Protein AF-0000000069859137 (afdb_homodimer)

Solvent-accessible surface area (backbone atoms only — not comparable to full-atom values): 16584 Å² total; per-residue (Å²): 144,79,88,82,75,70,83,78,72,74,77,74,70,74,78,74,68,74,81,69,68,79,66,75,70,70,71,72,73,71,72,67,67,67,72,78,70,83,64,72,87,71,60,64,27,58,52,31,46,47,48,46,49,49,44,27,55,42,55,72,56,47,70,68,61,54,76,32,43,90,75,58,35,58,57,56,51,51,53,51,47,67,74,43,67,82,48,55,68,72,57,38,44,51,52,49,46,68,76,39,40,66,41,54,50,51,34,49,50,41,39,25,70,76,41,65,40,58,60,82,72,36,71,42,60,64,53,52,53,52,34,71,77,49,76,74,142,75,87,77,82,70,73,78,74,70,77,79,69,69,75,78,68,69,85,67,69,82,66,75,71,68,72,72,74,71,72,68,68,65,72,79,70,82,64,72,88,70,60,65,27,58,53,32,48,45,47,47,50,50,45,26,55,42,57,72,56,48,70,69,60,55,76,32,43,89,74,60,34,59,58,56,53,50,51,52,49,68,75,44,68,83,46,55,67,70,57,39,42,52,52,50,46,69,76,38,43,66,40,54,50,51,34,48,50,40,39,25,73,75,41,65,39,58,60,83,71,38,70,41,60,64,52,53,51,52,34,71,76,50,77,74

pLDDT: mean 78.1, std 27.56, range [25.5, 98.81]

Foldseek 3Di:
DDDPPPDPPDPPPDPPPDPPPPPVPVPPPPPCPPPPPPQDDDQLLLLLVLLLVVVCLVVVNCVLLVVQQPDCLVVVLNVLCVVPVVDDSSVNSSVSCSVRVVSSVSSVVSLCVVQVDDSSPQRHNVSVVVCSVPVD/DDDPPPPPPPDPPDDPPPDPPPPVPPPPPPPCPPPPPPQDDDQLLLLLVLLLCVVCLVVVNCVLLVVQQPDCLVVVLNVLCVVPVVDDSNVNSSVSCSVRVVSSVSSVVSLCVVQVDDSSPQRHNVSVVVCSVPVD

Secondary structure (DSSP, 8-state):
--STTSTTSGGGGGGGSGGG--------------------PPPHHHHHHHHHHHHHHHTT--HHHHTT-TT-HHHHHHHHHHHTTTS-HHHHHHHHHHHHHHHHHHHHHHHHHHH---GGG--SHHHHHHHHHS--/--GGGGGGGSGGGGGGGSTT--------------------PPPHHHHHHHHHHHHHHHTT--HHHHTT-TT-HHHHHHHHHHHTTTS-HHHHHHHHHHHHHHHHHHHHHHHHHHH---GGG--SHHHHHHHHHS--

Organism: Lactobacillus acidophilus (strain ATCC 700396 / NCK56 / N2 / NCFM) (NCBI:txid272621)

Nearest PDB structures (foldseek):
  3cax-assembly1_A-2  TM=3.395E-01  e=9.302E+00  Pyrococcus furiosus DSM 3638
  6vl0-assembly1_A  TM=2.765E-01  e=5.081E+00  Pseudo-nitzschia multiseries
  6vl0-assembly1_A  TM=2.767E-01  e=6.782E+00  Pseudo-nitzschia multiseries

Structure (mmCIF, N/CA/C/O backbone):
data_AF-0000000069859137-model_v1
#
loop_
_entity.id
_entity.type
_entity.pdbx_description
1 polymer 'Uncharacterized protein'
#
loop_
_atom_site.group_PDB
_atom_site.id
_atom_site.type_symbol
_atom_site.label_atom_id
_atom_site.label_alt_id
_atom_site.label_comp_id
_atom_site.label_asym_id
_atom_site.label_entity_id
_atom_site.label_seq_id
_atom_site.pdbx_PDB_ins_code
_atom_site.Cartn_x
_atom_site.Cartn_y
_atom_site.Cartn_z
_atom_site.occupancy
_atom_site.B_iso_or_equiv
_atom_site.auth_seq_id
_atom_site.auth_comp_id
_atom_site.auth_asym_id
_atom_site.auth_atom_id
_atom_site.pdbx_PDB_model_num
ATOM 1 N N . MET A 1 1 ? -52.219 -32.469 -72.812 1 29.52 1 MET A N 1
ATOM 2 C CA . MET A 1 1 ? -50.781 -32.219 -72.688 1 29.52 1 MET A CA 1
ATOM 3 C C . MET A 1 1 ? -50.469 -30.703 -72.688 1 29.52 1 MET A C 1
ATOM 5 O O . MET A 1 1 ? -49.719 -30.219 -73.562 1 29.52 1 MET A O 1
ATOM 9 N N . THR A 1 2 ? -51.281 -29.781 -72 1 30.17 2 THR A N 1
ATOM 10 C CA . THR A 1 2 ? -51.688 -28.375 -72.125 1 30.17 2 THR A CA 1
ATOM 11 C C . THR A 1 2 ? -50.656 -27.484 -71.438 1 30.17 2 THR A C 1
ATOM 13 O O . THR A 1 2 ? -49.906 -27.922 -70.562 1 30.17 2 THR A O 1
ATOM 16 N N . GLU A 1 3 ? -50.312 -26.109 -71.938 1 33 3 GLU A N 1
ATOM 17 C CA . GLU A 1 3 ? -49.312 -25.062 -71.875 1 33 3 GLU A CA 1
ATOM 18 C C . GLU A 1 3 ? -49.094 -24.531 -70.5 1 33 3 GLU A C 1
ATOM 20 O O . GLU A 1 3 ? -48.312 -23.609 -70.25 1 33 3 GLU A O 1
ATOM 25 N N . GLU A 1 4 ? -49.844 -24.719 -69.438 1 32.34 4 GLU A N 1
ATOM 26 C CA . GLU A 1 4 ? -49.969 -24.047 -68.125 1 32.34 4 GLU A CA 1
ATOM 27 C C . GLU A 1 4 ? -48.75 -24.312 -67.25 1 32.34 4 GLU A C 1
ATOM 29 O O . GLU A 1 4 ? -48.688 -23.859 -66.125 1 32.34 4 GLU A O 1
ATOM 34 N N . GLU A 1 5 ? -47.844 -25.312 -67.438 1 28.95 5 GLU A N 1
ATOM 35 C CA . GLU A 1 5 ? -46.906 -25.844 -66.438 1 28.95 5 GLU A CA 1
ATOM 36 C C . GLU A 1 5 ? -45.719 -24.906 -66.25 1 28.95 5 GLU A C 1
ATOM 38 O O . GLU A 1 5 ? -44.875 -25.156 -65.375 1 28.95 5 GLU A O 1
ATOM 43 N N . LYS A 1 6 ? -45.281 -24.141 -67.312 1 27.97 6 LYS A N 1
ATOM 44 C CA . LYS A 1 6 ? -43.875 -23.781 -67.312 1 27.97 6 LYS A CA 1
ATOM 45 C C . LYS A 1 6 ? -43.531 -22.719 -66.25 1 27.97 6 LYS A C 1
ATOM 47 O O . LYS A 1 6 ? -42.375 -22.547 -65.938 1 27.97 6 LYS A O 1
ATOM 52 N N . ASN A 1 7 ? -44.344 -21.672 -66 1 28.7 7 ASN A N 1
ATOM 53 C CA . ASN A 1 7 ? -43.844 -20.359 -65.625 1 28.7 7 ASN A CA 1
ATOM 54 C C . ASN A 1 7 ? -43.312 -20.344 -64.188 1 28.7 7 ASN A C 1
ATOM 56 O O . ASN A 1 7 ? -43.031 -19.281 -63.625 1 28.7 7 ASN A O 1
ATOM 60 N N . ALA A 1 8 ? -43.469 -21.328 -63.312 1 28.7 8 ALA A N 1
ATOM 61 C CA . ALA A 1 8 ? -43.281 -21.203 -61.875 1 28.7 8 ALA A CA 1
ATOM 62 C C . ALA A 1 8 ? -41.812 -21.047 -61.531 1 28.7 8 ALA A C 1
ATOM 64 O O . ALA A 1 8 ? -41.438 -20.859 -60.344 1 28.7 8 ALA A O 1
ATOM 65 N N . GLN A 1 9 ? -40.875 -21.531 -62.281 1 25.5 9 GLN A N 1
ATOM 66 C CA . GLN A 1 9 ? -39.531 -21.844 -61.781 1 25.5 9 GLN A CA 1
ATOM 67 C C . GLN A 1 9 ? -38.75 -20.578 -61.5 1 25.5 9 GLN A C 1
ATOM 69 O O . GLN A 1 9 ? -37.719 -20.625 -60.844 1 25.5 9 GLN A O 1
ATOM 74 N N . ALA A 1 10 ? -38.875 -19.453 -62.344 1 27.06 10 ALA A N 1
ATOM 75 C CA . ALA A 1 10 ? -37.781 -18.516 -62.469 1 27.06 10 ALA A CA 1
ATOM 76 C C . ALA A 1 10 ? -37.625 -17.688 -61.188 1 27.06 10 ALA A C 1
ATOM 78 O O . ALA A 1 10 ? -36.656 -16.906 -61.062 1 27.06 10 ALA A O 1
ATOM 79 N N . GLN A 1 11 ? -38.594 -17.438 -60.281 1 26.92 11 GLN A N 1
ATOM 80 C CA . GLN A 1 11 ? -38.562 -16.281 -59.406 1 26.92 11 GLN A CA 1
ATOM 81 C C . GLN A 1 11 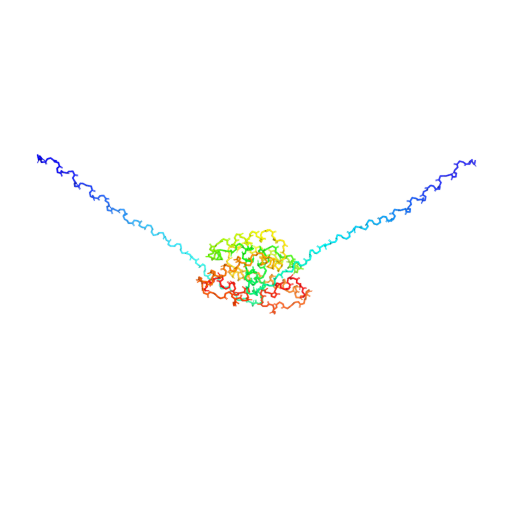? -37.5 -16.453 -58.312 1 26.92 11 GLN A C 1
ATOM 83 O O . GLN A 1 11 ? -37.375 -15.57 -57.469 1 26.92 11 GLN A O 1
ATOM 88 N N . ALA A 1 12 ? -37 -17.656 -58 1 29.36 12 ALA A N 1
ATOM 89 C CA . ALA A 1 12 ? -36.312 -17.859 -56.719 1 29.36 12 ALA A CA 1
ATOM 90 C C . ALA A 1 12 ? -34.969 -17.141 -56.688 1 29.36 12 ALA A C 1
ATOM 92 O O . ALA A 1 12 ? -34.312 -17.094 -55.656 1 29.36 12 ALA A O 1
ATOM 93 N N . ASP A 1 13 ? -34.312 -16.906 -57.844 1 27.2 13 ASP A N 1
ATOM 94 C CA . ASP A 1 13 ? -32.875 -16.734 -57.75 1 27.2 13 ASP A CA 1
ATOM 95 C C . ASP A 1 13 ? -32.5 -15.383 -57.125 1 27.2 13 ASP A C 1
ATOM 97 O O . ASP A 1 13 ? -31.359 -15.125 -56.812 1 27.2 13 ASP A O 1
ATOM 101 N N . LYS A 1 14 ? -33.25 -14.266 -57.438 1 29.38 14 LYS A N 1
ATOM 102 C CA . LYS A 1 14 ? -32.531 -13.008 -57.438 1 29.38 14 LYS A CA 1
ATOM 103 C C . LYS A 1 14 ? -32.188 -12.57 -56 1 29.38 14 LYS A C 1
ATOM 105 O O . LYS A 1 14 ? -31.688 -11.469 -55.781 1 29.38 14 LYS A O 1
ATOM 110 N N . GLU A 1 15 ? -32.75 -13.109 -54.906 1 30.23 15 GLU A N 1
ATOM 111 C CA . GLU A 1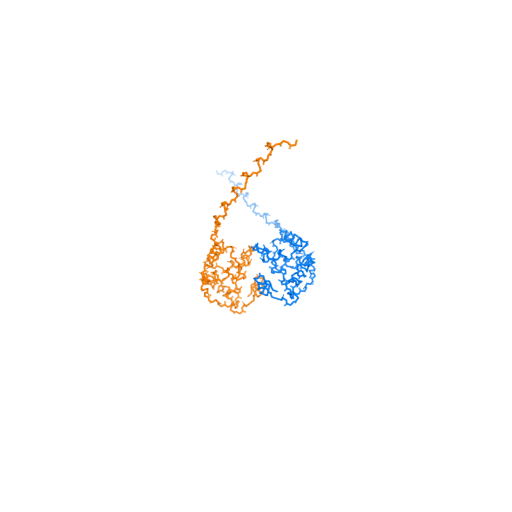 15 ? -32.781 -12.336 -53.656 1 30.23 15 GLU A CA 1
ATOM 112 C C . GLU A 1 15 ? -31.375 -12.211 -53.031 1 30.23 15 GLU A C 1
ATOM 114 O O . GLU A 1 15 ? -31.219 -11.625 -51.969 1 30.23 15 GLU A O 1
ATOM 119 N N . ASN A 1 16 ? -30.391 -13.023 -53.406 1 31.55 16 ASN A N 1
ATOM 120 C CA . ASN A 1 16 ? -29.297 -13.172 -52.469 1 31.55 16 ASN A CA 1
ATOM 121 C C . ASN A 1 16 ? -28.391 -11.945 -52.469 1 31.55 16 ASN A C 1
ATOM 123 O O . ASN A 1 16 ? -27.422 -11.891 -51.719 1 31.55 16 ASN A O 1
ATOM 127 N N . GLU A 1 17 ? -28.344 -11.156 -53.531 1 29.52 17 GLU A N 1
ATOM 128 C CA . GLU A 1 17 ? -27.062 -10.484 -53.656 1 29.52 17 GLU A CA 1
ATOM 129 C C . GLU A 1 17 ? -26.891 -9.391 -52.625 1 29.52 17 GLU A C 1
ATOM 131 O O . GLU A 1 17 ? -25.781 -8.977 -52.312 1 29.52 17 GLU A O 1
ATOM 136 N N . GLU A 1 18 ? -27.844 -8.531 -52.344 1 31.66 18 GLU A N 1
ATOM 137 C CA . GLU A 1 18 ? -27.422 -7.145 -52.156 1 31.66 18 GLU A CA 1
ATOM 138 C C . GLU A 1 18 ? -26.844 -6.922 -50.75 1 31.66 18 GLU A C 1
ATOM 140 O O . GLU A 1 18 ? -26.422 -5.809 -50.438 1 31.66 18 GLU A O 1
ATOM 145 N N . ASN A 1 19 ? -27.062 -7.77 -49.781 1 32.97 19 ASN A N 1
ATOM 146 C CA . ASN A 1 19 ? -27 -7.18 -48.438 1 32.97 19 ASN A CA 1
ATOM 147 C C . ASN A 1 19 ? -25.547 -6.914 -48.031 1 32.97 19 ASN A C 1
ATOM 149 O O . ASN A 1 19 ? -25.266 -6.773 -46.844 1 32.97 19 ASN A O 1
ATOM 153 N N . ASP A 1 20 ? -24.625 -7.117 -48.906 1 29.95 20 ASP A N 1
ATOM 154 C CA . ASP A 1 20 ? -23.281 -7.164 -48.344 1 29.95 20 ASP A CA 1
ATOM 155 C C . ASP A 1 20 ? -22.875 -5.801 -47.781 1 29.95 20 ASP A C 1
ATOM 157 O O . ASP A 1 20 ? -22 -5.715 -46.906 1 29.95 20 ASP A O 1
ATOM 161 N N . GLU A 1 21 ? -23.156 -4.727 -48.438 1 30.73 21 GLU A N 1
ATOM 162 C CA . GLU A 1 21 ? -22.156 -3.656 -48.406 1 30.73 21 GLU A CA 1
ATOM 163 C C . GLU A 1 21 ? -22.234 -2.877 -47.094 1 30.73 21 GLU A C 1
ATOM 165 O O . GLU A 1 21 ? -21.438 -1.965 -46.844 1 30.73 21 GLU A O 1
ATOM 170 N N . LEU A 1 22 ? -23.344 -2.678 -46.5 1 34.28 22 LEU A N 1
ATOM 171 C CA . LEU A 1 22 ? -23.234 -1.555 -45.562 1 34.28 22 LEU A CA 1
ATOM 172 C C . LEU A 1 22 ? -22.328 -1.903 -44.375 1 34.28 22 LEU A C 1
ATOM 174 O O . LEU A 1 22 ? -22.75 -2.619 -43.469 1 34.28 22 LEU A O 1
ATOM 178 N N . LYS A 1 23 ? -21.156 -2.258 -44.656 1 33.94 23 LYS A N 1
ATOM 179 C CA . LYS A 1 23 ? -20.266 -2.381 -43.5 1 33.94 23 LYS A CA 1
ATOM 180 C C . LYS A 1 23 ? -20.281 -1.104 -42.656 1 33.94 23 LYS A C 1
ATOM 182 O O . LYS A 1 23 ? -19.875 -0.04 -43.125 1 33.94 23 LYS A O 1
ATOM 187 N N . VAL A 1 24 ? -21.312 -0.886 -41.875 1 35.25 24 VAL A N 1
ATOM 188 C CA . VAL A 1 24 ? -21.234 0.158 -40.875 1 35.25 24 VAL A CA 1
ATOM 189 C C . VAL A 1 24 ? -19.859 0.122 -40.188 1 35.25 24 VAL A C 1
ATOM 191 O O . VAL A 1 24 ? -19.5 -0.874 -39.562 1 35.25 24 VAL A O 1
ATOM 194 N N . VAL A 1 25 ? -18.891 0.712 -40.875 1 35.25 25 VAL A N 1
ATOM 195 C CA . VAL A 1 25 ? -17.641 0.965 -40.188 1 35.25 25 VAL A CA 1
ATOM 196 C C . VAL A 1 25 ? -17.938 1.626 -38.844 1 35.25 25 VAL A C 1
ATOM 198 O O . VAL A 1 25 ? -18.5 2.719 -38.781 1 35.25 25 VAL A O 1
ATOM 201 N N . VAL A 1 26 ? -18.328 0.906 -37.844 1 36.53 26 VAL A N 1
ATOM 202 C CA . VAL A 1 26 ? -18.359 1.489 -36.5 1 36.53 26 VAL A CA 1
ATOM 203 C C . VAL A 1 26 ? -17.125 2.383 -36.312 1 36.53 26 VAL A C 1
ATOM 205 O O . VAL A 1 26 ? -16 1.967 -36.594 1 36.53 26 VAL A O 1
ATOM 208 N N . PRO A 1 27 ? -17.344 3.67 -36.438 1 35.72 27 PRO A N 1
ATOM 209 C CA . PRO A 1 27 ? -16.188 4.516 -36.188 1 35.72 27 PRO A CA 1
ATOM 210 C C . PRO A 1 27 ? -15.391 4.059 -34.969 1 35.72 27 PRO A C 1
ATOM 212 O O . PRO A 1 27 ? -15.961 3.488 -34.031 1 35.72 27 PRO A O 1
ATOM 215 N N . GLU A 1 28 ? -14.227 3.529 -35.156 1 37.34 28 GLU A N 1
ATOM 216 C CA . GLU A 1 28 ? -13.352 3.322 -34.031 1 37.34 28 GLU A CA 1
ATOM 217 C C . GLU A 1 28 ? -13.484 4.461 -33 1 37.34 28 GLU A C 1
ATOM 219 O O . GLU A 1 28 ? -13.477 5.637 -33.406 1 37.34 28 GLU A O 1
ATOM 224 N N . ALA A 1 29 ? -14.289 4.316 -32 1 38.41 29 ALA A N 1
ATOM 225 C CA . ALA A 1 29 ? -14.203 5.312 -30.938 1 38.41 29 ALA A CA 1
ATOM 226 C C . ALA A 1 29 ? -12.773 5.828 -30.797 1 38.41 29 ALA A C 1
ATOM 228 O O . ALA A 1 29 ? -11.828 5.039 -30.703 1 38.41 29 ALA A O 1
ATOM 229 N N . ASN A 1 30 ? -12.508 6.945 -31.359 1 35.91 30 ASN A N 1
ATOM 230 C CA . ASN A 1 30 ? -11.273 7.617 -30.953 1 35.91 30 ASN A CA 1
ATOM 231 C C . ASN A 1 30 ? -11.039 7.512 -29.453 1 35.91 30 ASN A C 1
ATOM 233 O O . ASN A 1 30 ? -11.82 8.039 -28.656 1 35.91 30 ASN A O 1
ATOM 237 N N . LYS A 1 31 ? -10.711 6.387 -28.969 1 37.59 31 LYS A N 1
ATOM 238 C CA . LYS A 1 31 ? -10.18 6.527 -27.609 1 37.59 31 LYS A CA 1
ATOM 239 C C . LYS A 1 31 ? -9.398 7.832 -27.453 1 37.59 31 LYS A C 1
ATOM 241 O O . LYS A 1 31 ? -8.32 7.984 -28.031 1 37.59 31 LYS A O 1
ATOM 246 N N . VAL A 1 32 ? -10.031 8.875 -27.641 1 37.47 32 VAL A N 1
ATOM 247 C CA . VAL A 1 32 ? -9.359 10.125 -27.281 1 37.47 32 VAL A CA 1
ATOM 248 C C . VAL A 1 32 ? -8.492 9.906 -26.031 1 37.47 32 VAL A C 1
ATOM 250 O O . VAL A 1 32 ? -9.008 9.664 -24.938 1 37.47 32 VAL A O 1
ATOM 253 N N . THR A 1 33 ? -7.434 9.18 -26.094 1 38.5 33 THR A N 1
ATOM 254 C CA . THR A 1 33 ? -6.457 9.352 -25.031 1 38.5 33 THR A CA 1
ATOM 255 C C . THR A 1 33 ? -6.312 10.828 -24.656 1 38.5 33 THR A C 1
ATOM 257 O O . THR A 1 33 ? -5.992 11.656 -25.5 1 38.5 33 THR A O 1
ATOM 260 N N . MET A 1 34 ? -7.184 11.453 -23.891 1 42.06 34 MET A N 1
ATOM 261 C CA . MET A 1 34 ? -6.855 12.797 -23.438 1 42.06 34 MET A CA 1
ATOM 262 C C . MET A 1 34 ? -5.348 13.008 -23.406 1 42.06 34 MET A C 1
ATOM 264 O O . MET A 1 34 ? -4.594 12.094 -23.078 1 42.06 34 MET A O 1
ATOM 268 N N . PRO A 1 35 ? -4.836 13.961 -24.094 1 43.25 35 PRO A N 1
ATOM 269 C CA . PRO A 1 35 ? -3.391 14.164 -24 1 43.25 35 PRO A CA 1
ATOM 270 C C . PRO A 1 35 ? -2.842 13.867 -22.609 1 43.25 35 PRO A C 1
ATOM 272 O O . PRO A 1 35 ? -3.547 14.047 -21.609 1 43.25 35 PRO A O 1
ATOM 275 N N . ALA A 1 36 ? -1.967 13.016 -22.453 1 48.5 36 ALA A N 1
ATOM 276 C CA . ALA A 1 36 ? -1.265 12.836 -21.188 1 48.5 36 ALA A CA 1
ATOM 277 C C . ALA A 1 36 ? -1.062 14.172 -20.484 1 48.5 36 ALA A C 1
ATOM 279 O O . ALA A 1 36 ? -0.425 15.078 -21.016 1 48.5 36 ALA A O 1
ATOM 280 N N . GLU A 1 37 ? -2.113 14.859 -19.953 1 54.25 37 GLU A N 1
ATOM 281 C CA . GLU A 1 37 ? -1.871 16.078 -19.188 1 54.25 37 GLU A CA 1
ATOM 282 C C . GLU A 1 37 ? -0.465 16.094 -18.594 1 54.25 37 GLU A C 1
ATOM 284 O O . GLU A 1 37 ? -0.013 15.086 -18.031 1 54.25 37 GLU A O 1
ATOM 289 N N . GLU A 1 38 ? 0.445 16.922 -19.094 1 63.94 38 GLU A N 1
ATOM 290 C CA . GLU A 1 38 ? 1.811 17.109 -18.625 1 63.94 38 GLU A CA 1
ATOM 291 C C . GLU A 1 38 ? 1.86 17.141 -17.094 1 63.94 38 GLU A C 1
ATOM 293 O O . GLU A 1 38 ? 1.401 18.109 -16.469 1 63.94 38 GLU A O 1
ATOM 298 N N . VAL A 1 39 ? 1.747 16.094 -16.5 1 72.88 39 VAL A N 1
ATOM 299 C CA . VAL A 1 39 ? 1.882 16.016 -15.055 1 72.88 39 VAL A CA 1
ATOM 300 C C . VAL A 1 39 ? 3.248 16.547 -14.633 1 72.88 39 VAL A C 1
ATOM 302 O O . VAL A 1 39 ? 4.277 16.125 -15.172 1 72.88 39 VAL A O 1
ATOM 305 N N . LYS A 1 40 ? 3.193 17.719 -14.016 1 84.56 40 LYS A N 1
ATOM 306 C CA . LYS A 1 40 ? 4.426 18.25 -13.445 1 84.56 40 LYS A CA 1
ATOM 307 C C . LYS A 1 40 ? 5.188 17.188 -12.664 1 84.56 40 LYS A C 1
ATOM 309 O O . LYS A 1 40 ? 4.582 16.391 -11.953 1 84.56 40 LYS A O 1
ATOM 314 N N . ASP A 1 41 ? 6.445 17.219 -12.938 1 90.75 41 ASP A N 1
ATOM 315 C CA . ASP A 1 41 ? 7.273 16.281 -12.188 1 90.75 41 ASP A CA 1
ATOM 316 C C . ASP A 1 41 ? 7.41 16.703 -10.727 1 90.75 41 ASP A C 1
ATOM 318 O O . ASP A 1 41 ? 7.578 17.891 -10.438 1 90.75 41 ASP A O 1
ATOM 322 N N . GLN A 1 42 ? 7.047 15.797 -9.812 1 95.88 42 GLN A N 1
ATOM 323 C CA . GLN A 1 42 ? 7.137 16.016 -8.367 1 95.88 42 GLN A CA 1
ATOM 324 C C . GLN A 1 42 ? 8.383 15.344 -7.789 1 95.88 42 GLN A C 1
ATOM 326 O O . GLN A 1 42 ? 8.906 14.398 -8.375 1 95.88 42 GLN A O 1
ATOM 331 N N . PRO A 1 43 ? 8.953 15.977 -6.691 1 96.88 43 PRO A N 1
ATOM 332 C CA . PRO A 1 43 ? 10.102 15.32 -6.074 1 96.88 43 PRO A CA 1
ATOM 333 C C . PRO A 1 43 ? 9.789 13.891 -5.625 1 96.88 43 PRO A C 1
ATOM 335 O O . PRO A 1 43 ? 8.656 13.594 -5.25 1 96.88 43 PRO A O 1
ATOM 338 N N . ASP A 1 44 ? 10.852 13.031 -5.574 1 96.38 44 ASP A N 1
ATOM 339 C CA . ASP A 1 44 ? 10.672 11.617 -5.281 1 96.38 44 ASP A CA 1
ATOM 340 C C . ASP A 1 44 ? 10.094 11.414 -3.885 1 96.38 44 ASP A C 1
ATOM 342 O O . ASP A 1 44 ? 9.242 10.547 -3.682 1 96.38 44 ASP A O 1
ATOM 346 N N . TYR A 1 45 ? 10.539 12.203 -2.918 1 98 45 TYR A N 1
ATOM 347 C CA . TYR A 1 45 ? 10.07 12 -1.552 1 98 45 TYR A CA 1
ATOM 348 C C . TYR A 1 45 ? 8.57 12.258 -1.446 1 98 45 TYR A C 1
ATOM 350 O O . TYR A 1 45 ? 7.875 11.578 -0.686 1 98 45 TYR A O 1
ATOM 358 N N . LEU A 1 46 ? 8.047 13.203 -2.25 1 98.5 46 LEU A N 1
ATOM 359 C CA . LEU A 1 46 ? 6.621 13.516 -2.229 1 98.5 46 LEU A CA 1
ATOM 360 C C . LEU A 1 46 ? 5.816 12.414 -2.912 1 98.5 46 LEU A C 1
ATOM 362 O O . LEU A 1 46 ? 4.727 12.062 -2.453 1 98.5 46 LEU A O 1
ATOM 366 N N . LYS A 1 47 ? 6.375 11.828 -3.945 1 97.38 47 LYS A N 1
ATOM 367 C CA . LYS A 1 47 ? 5.723 10.727 -4.641 1 97.38 47 LYS A CA 1
ATOM 368 C C . LYS A 1 47 ? 5.629 9.492 -3.744 1 97.38 47 LYS A C 1
ATOM 370 O O . LYS A 1 47 ? 4.594 8.82 -3.705 1 97.38 47 LYS A O 1
ATOM 375 N N . VAL A 1 48 ? 6.691 9.242 -3.072 1 97.25 48 VAL A N 1
ATOM 376 C CA . VAL A 1 48 ? 6.73 8.07 -2.199 1 97.25 48 VAL A CA 1
ATOM 377 C C . VAL A 1 48 ? 5.734 8.25 -1.057 1 97.25 48 VAL A C 1
ATOM 379 O O . VAL A 1 48 ? 5.023 7.305 -0.697 1 97.25 48 VAL A O 1
ATOM 382 N N . PHE A 1 49 ? 5.652 9.461 -0.484 1 98.5 49 PHE A N 1
ATOM 383 C CA . PHE A 1 49 ? 4.703 9.695 0.6 1 98.5 49 PHE A CA 1
ATOM 384 C C . PHE A 1 49 ? 3.268 9.609 0.091 1 98.5 49 PHE A C 1
ATOM 386 O O . PHE A 1 49 ? 2.406 9.016 0.747 1 98.5 49 PHE A O 1
ATOM 393 N N . ALA A 1 50 ? 3.033 10.227 -1.076 1 98.38 50 ALA A N 1
ATOM 394 C CA . ALA A 1 50 ? 1.688 10.156 -1.639 1 98.38 50 ALA A CA 1
ATOM 395 C C . ALA A 1 50 ? 1.267 8.703 -1.871 1 98.38 50 ALA A C 1
ATOM 397 O O . ALA A 1 50 ? 0.126 8.328 -1.589 1 98.38 50 ALA A O 1
ATOM 398 N N . ASN A 1 51 ? 2.166 7.938 -2.404 1 96.75 51 ASN A N 1
ATOM 399 C CA . ASN A 1 51 ? 1.899 6.52 -2.627 1 96.75 51 ASN A CA 1
ATOM 400 C C . ASN A 1 51 ? 1.579 5.797 -1.321 1 96.75 51 ASN A C 1
ATOM 402 O O . ASN A 1 51 ? 0.64 5 -1.262 1 96.75 51 ASN A O 1
ATOM 406 N N . PHE A 1 52 ? 2.336 6.039 -0.314 1 97.38 52 PHE A N 1
ATOM 407 C CA . PHE A 1 52 ? 2.092 5.496 1.017 1 97.38 52 PHE A CA 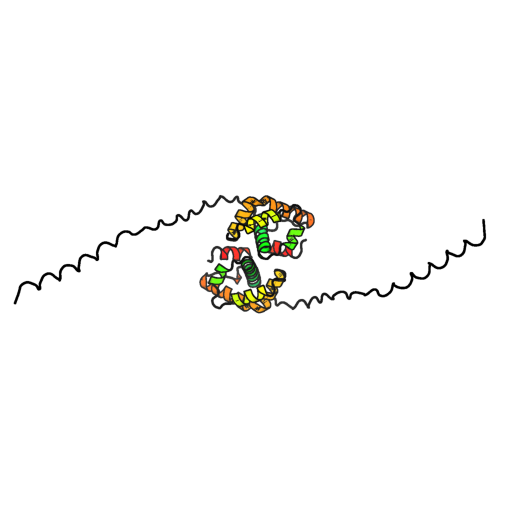1
ATOM 408 C C . PHE A 1 52 ? 0.736 5.949 1.546 1 97.38 52 PHE A C 1
ATOM 410 O O . PHE A 1 52 ? -0.045 5.137 2.047 1 97.38 52 PHE A O 1
ATOM 417 N N . TYR A 1 53 ? 0.411 7.238 1.411 1 98.12 53 TYR A N 1
ATOM 418 C CA . TYR A 1 53 ? -0.842 7.82 1.875 1 98.12 53 TYR A CA 1
ATOM 419 C C . TYR A 1 53 ? -2.037 7.141 1.22 1 98.12 53 TYR A C 1
ATOM 421 O O . TYR A 1 53 ? -3.006 6.785 1.896 1 98.12 53 TYR A O 1
ATOM 429 N N . ILE A 1 54 ? -1.92 6.91 -0.042 1 96.69 54 ILE A N 1
ATOM 430 C CA . ILE A 1 54 ? -3.014 6.297 -0.788 1 96.69 54 ILE A CA 1
ATOM 431 C C . ILE A 1 54 ? -3.229 4.863 -0.309 1 96.69 54 ILE A C 1
ATOM 433 O O . ILE A 1 54 ? -4.367 4.418 -0.161 1 96.69 54 ILE A O 1
ATOM 437 N N . SER A 1 55 ? -2.178 4.18 -0.029 1 93.5 55 SER A N 1
ATOM 438 C CA . SER A 1 55 ? -2.293 2.834 0.524 1 93.5 55 SER A CA 1
ATOM 439 C C . SER A 1 55 ? -3.008 2.85 1.872 1 93.5 55 SER A C 1
ATOM 441 O O . SER A 1 55 ? -3.871 2.008 2.133 1 93.5 55 SER A O 1
ATOM 443 N N . GLU A 1 56 ? -2.605 3.752 2.721 1 94.06 56 GLU A N 1
ATOM 444 C CA . GLU A 1 56 ? -3.258 3.889 4.02 1 94.06 56 GLU A CA 1
ATOM 445 C C . GLU A 1 56 ? -4.73 4.258 3.861 1 94.06 56 GLU A C 1
ATOM 447 O O . GLU A 1 56 ? -5.586 3.75 4.59 1 94.06 56 GLU A O 1
ATOM 452 N N . PHE A 1 57 ? -5.004 5.148 2.898 1 95.75 57 PHE A N 1
ATOM 453 C CA . PHE A 1 57 ? -6.367 5.57 2.592 1 95.75 57 PHE A CA 1
ATOM 454 C C . PHE A 1 57 ? -7.219 4.383 2.164 1 95.75 57 PHE A C 1
ATOM 456 O O . PHE A 1 57 ? -8.32 4.188 2.68 1 95.75 57 PHE A O 1
ATOM 463 N N . ASP A 1 58 ? -6.633 3.561 1.354 1 91.06 58 ASP A N 1
ATOM 464 C CA . ASP A 1 58 ? -7.344 2.396 0.832 1 91.06 58 ASP A CA 1
ATOM 465 C C . ASP A 1 58 ? -7.68 1.412 1.948 1 91.06 58 ASP A C 1
ATOM 467 O O . ASP A 1 58 ? -8.727 0.757 1.912 1 91.06 58 ASP A O 1
ATOM 471 N N . GLY A 1 59 ? -6.773 1.31 2.822 1 88.5 59 GLY A N 1
ATOM 472 C CA . GLY A 1 59 ? -6.961 0.365 3.914 1 88.5 59 GLY A CA 1
ATOM 473 C C . GLY A 1 59 ? -7.656 0.976 5.117 1 88.5 59 GLY A C 1
ATOM 474 O O . GLY A 1 59 ? -7.801 0.324 6.152 1 88.5 59 GLY A O 1
ATOM 475 N N . ASP A 1 60 ? -8.07 2.209 5.051 1 90.19 60 ASP A N 1
ATOM 476 C CA . ASP A 1 60 ? -8.695 2.93 6.156 1 90.19 60 ASP A CA 1
ATOM 477 C C . ASP A 1 60 ? -7.777 2.965 7.379 1 90.19 60 ASP A C 1
ATOM 479 O O . ASP A 1 60 ? -8.227 2.729 8.5 1 90.19 60 ASP A O 1
ATOM 483 N N . ASN A 1 61 ? -6.484 3.215 7.082 1 91.62 61 ASN A N 1
ATOM 484 C CA . ASN A 1 61 ? -5.457 3.207 8.117 1 91.62 61 ASN A CA 1
ATOM 485 C C . ASN A 1 61 ? -4.789 4.574 8.258 1 91.62 61 ASN A C 1
ATOM 487 O O . ASN A 1 61 ? -3.564 4.66 8.367 1 91.62 61 ASN A O 1
ATOM 491 N N . LEU A 1 62 ? -5.609 5.672 8.258 1 95.38 62 LEU A N 1
ATOM 492 C CA . LEU A 1 62 ? -5.023 7.008 8.234 1 95.38 62 LEU A CA 1
ATOM 493 C C . LEU A 1 62 ? -4.98 7.609 9.633 1 95.38 62 LEU A C 1
ATOM 495 O O . LEU A 1 62 ? -4.656 8.789 9.797 1 95.38 62 LEU A O 1
ATOM 499 N N . GLU A 1 63 ? -5.168 6.859 10.688 1 94.5 63 GLU A N 1
ATOM 500 C CA . GLU A 1 63 ? -5.273 7.355 12.055 1 94.5 63 GLU A CA 1
ATOM 501 C C . GLU A 1 63 ? -3.992 8.062 12.484 1 94.5 63 GLU A C 1
ATOM 503 O O . GLU A 1 63 ? -4.039 9.125 13.102 1 94.5 63 GLU A O 1
ATOM 508 N N . VAL A 1 64 ? -2.875 7.496 12.125 1 95.44 64 VAL A N 1
ATOM 509 C CA . VAL A 1 64 ? -1.599 8.078 12.523 1 95.44 64 VAL A CA 1
ATOM 510 C C . VAL A 1 64 ? -1.368 9.383 11.781 1 95.44 64 VAL A C 1
ATOM 512 O O . VAL A 1 64 ? -1.04 10.406 12.391 1 95.44 64 VAL A O 1
ATOM 515 N N . ILE A 1 65 ? -1.607 9.398 10.492 1 97.31 65 ILE A N 1
ATOM 516 C CA . ILE A 1 65 ? -1.401 10.594 9.688 1 97.31 65 ILE A CA 1
ATOM 517 C C . ILE A 1 65 ? -2.336 11.703 10.172 1 97.31 65 ILE A C 1
ATOM 519 O O . ILE A 1 65 ? -1.965 12.883 10.172 1 97.31 65 ILE A O 1
ATOM 523 N N . ASN A 1 66 ? -3.5 11.305 10.594 1 97.56 66 ASN A N 1
ATOM 524 C CA . ASN A 1 66 ? -4.5 12.25 11.062 1 97.56 66 ASN A CA 1
ATOM 525 C C . ASN A 1 66 ? -3.984 13.07 12.242 1 97.56 66 ASN A C 1
ATOM 527 O O . ASN A 1 66 ? -4.379 14.227 12.422 1 97.56 66 ASN A O 1
ATOM 531 N N . LEU A 1 67 ? -3.016 12.516 13.031 1 97.31 67 LEU A N 1
ATOM 532 C CA . LEU A 1 67 ? -2.438 13.203 14.18 1 97.31 67 LEU A CA 1
ATOM 533 C C . LEU A 1 67 ? -1.619 14.414 13.734 1 97.31 67 LEU A C 1
ATOM 535 O O . LEU A 1 67 ? -1.354 15.312 14.531 1 97.31 67 LEU A O 1
ATOM 539 N N . TYR A 1 68 ? -1.27 14.367 12.508 1 98 68 TYR A N 1
ATOM 540 C CA . TYR A 1 68 ? -0.363 15.406 12.023 1 98 68 TYR A CA 1
ATOM 541 C C . TYR A 1 68 ? -1.043 16.281 10.984 1 98 68 TYR A C 1
ATOM 543 O O . TYR A 1 68 ? -0.375 17.016 10.25 1 98 68 TYR A O 1
ATOM 551 N N . ASP A 1 69 ? -2.363 16.219 10.922 1 98.12 69 ASP A N 1
ATOM 552 C CA . ASP A 1 69 ? -3.133 17.047 10.008 1 98.12 69 ASP A CA 1
ATOM 553 C C . ASP A 1 69 ? -3.736 18.25 10.727 1 98.12 69 ASP A C 1
ATOM 555 O O . ASP A 1 69 ? -4.945 18.312 10.953 1 98.12 69 ASP A O 1
ATOM 559 N N . ASP A 1 70 ? -2.994 19.328 10.875 1 94.88 70 ASP A N 1
ATOM 560 C CA . ASP A 1 70 ? -3.422 20.5 11.633 1 94.88 70 ASP A CA 1
ATOM 561 C C . ASP A 1 70 ? -4.398 21.344 10.828 1 94.88 70 ASP A C 1
ATOM 563 O O . ASP A 1 70 ? -5.145 22.141 11.391 1 94.88 70 ASP A O 1
ATOM 567 N N . ASN A 1 71 ? -4.516 21.219 9.57 1 94.94 71 ASN A N 1
ATOM 568 C CA . ASN A 1 71 ? -5.254 22.172 8.758 1 94.94 71 ASN A CA 1
ATOM 569 C C . ASN A 1 71 ? -6.238 21.484 7.824 1 94.94 71 ASN A C 1
ATOM 571 O O . ASN A 1 71 ? -6.496 21.953 6.719 1 94.94 71 ASN A O 1
ATOM 575 N N . HIS A 1 72 ? -6.676 20.281 8.109 1 96.44 72 HIS A N 1
ATOM 576 C CA . HIS A 1 72 ? -7.695 19.547 7.383 1 96.44 72 HIS A CA 1
ATOM 577 C C . HIS A 1 72 ? -7.262 19.281 5.945 1 96.44 72 HIS A C 1
A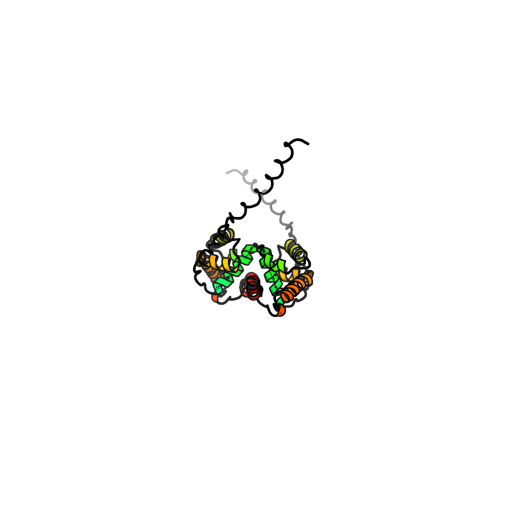TOM 579 O O . HIS A 1 72 ? -8.078 19.359 5.023 1 96.44 72 HIS A O 1
ATOM 585 N N . ASN A 1 73 ? -5.941 19.156 5.754 1 98.69 73 ASN A N 1
ATOM 586 C CA . ASN A 1 73 ? -5.406 18.812 4.441 1 98.69 73 ASN A CA 1
ATOM 587 C C . ASN A 1 73 ? -5.977 17.484 3.934 1 98.69 73 ASN A C 1
ATOM 589 O O . ASN A 1 73 ? -6.215 17.328 2.734 1 98.69 73 ASN A O 1
ATOM 593 N N . MET A 1 74 ? -6.262 16.562 4.848 1 98.44 74 MET A N 1
ATOM 594 C CA . MET A 1 74 ? -6.703 15.219 4.477 1 98.44 74 MET A CA 1
ATOM 595 C C . MET A 1 74 ? -8.086 15.258 3.844 1 98.44 74 MET A C 1
ATOM 597 O O . MET A 1 74 ? -8.422 14.406 3.014 1 98.44 74 MET A O 1
ATOM 601 N N . VAL A 1 75 ? -8.867 16.281 4.203 1 98.06 75 VAL A N 1
ATOM 602 C CA . VAL A 1 75 ? -10.203 16.391 3.635 1 98.06 75 VAL A CA 1
ATOM 603 C C . VAL A 1 75 ? -10.109 16.609 2.127 1 98.06 75 VAL A C 1
ATOM 605 O O . VAL A 1 75 ? -10.789 15.938 1.351 1 98.06 75 VAL A O 1
ATOM 608 N N . ASP A 1 76 ? -9.188 17.469 1.777 1 98.19 76 ASP A N 1
ATOM 609 C CA . ASP A 1 76 ? -8.984 17.766 0.364 1 98.19 76 ASP A CA 1
ATOM 610 C C . ASP A 1 76 ? -8.398 16.562 -0.377 1 98.19 76 ASP A C 1
ATOM 612 O O . ASP A 1 76 ? -8.883 16.203 -1.45 1 98.19 76 ASP A O 1
ATOM 616 N N . ILE A 1 77 ? -7.375 15.977 0.163 1 98.5 77 ILE A N 1
ATOM 617 C CA . ILE A 1 77 ? -6.703 14.844 -0.472 1 98.5 77 ILE A CA 1
ATOM 618 C C . ILE A 1 77 ? -7.684 13.688 -0.632 1 98.5 77 ILE A C 1
ATOM 620 O O . ILE A 1 77 ? -7.855 13.156 -1.733 1 98.5 77 ILE A O 1
ATOM 624 N N . ASN A 1 78 ? -8.43 13.367 0.462 1 98.06 78 ASN A N 1
ATOM 625 C CA . ASN A 1 78 ? -9.352 12.242 0.442 1 98.06 78 ASN A CA 1
ATOM 626 C C . ASN A 1 78 ? -10.508 12.484 -0.527 1 98.06 78 ASN A C 1
ATOM 628 O O . ASN A 1 78 ? -10.945 11.562 -1.221 1 98.06 78 ASN A O 1
ATOM 632 N N . GLY A 1 79 ? -10.969 13.719 -0.567 1 98 79 GLY A N 1
ATOM 633 C CA . GLY A 1 79 ? -12 14.055 -1.542 1 98 79 GLY A CA 1
ATOM 634 C C . GLY A 1 79 ? -11.562 13.797 -2.973 1 98 79 GLY A C 1
ATOM 635 O O . GLY A 1 79 ? -12.336 13.25 -3.77 1 98 79 GLY A O 1
ATOM 636 N N . TYR A 1 80 ? -10.383 14.203 -3.236 1 98.12 80 TYR A N 1
ATOM 637 C CA . TYR A 1 80 ? -9.859 13.977 -4.578 1 98.12 80 TYR A CA 1
ATOM 638 C C . TYR A 1 80 ? -9.742 12.484 -4.871 1 98.12 80 TYR A C 1
ATOM 640 O O . TYR A 1 80 ? -10.125 12.031 -5.953 1 98.12 80 TYR A O 1
ATOM 648 N N . LEU A 1 81 ? -9.18 11.742 -3.965 1 97.19 81 LEU A N 1
ATOM 649 C CA . LEU A 1 81 ? -8.969 10.312 -4.156 1 97.19 81 LEU A CA 1
ATOM 650 C C . LEU A 1 81 ? -10.297 9.594 -4.379 1 97.19 81 LEU A C 1
ATOM 652 O O . LEU A 1 81 ? -10.398 8.734 -5.258 1 97.19 81 LEU A O 1
ATOM 656 N N . LEU A 1 82 ? -11.312 9.992 -3.637 1 96.19 82 LEU A N 1
ATOM 657 C CA . LEU A 1 82 ? -12.625 9.367 -3.746 1 96.19 82 LEU A CA 1
ATOM 658 C C . LEU A 1 82 ? -13.234 9.617 -5.125 1 96.19 82 LEU A C 1
ATOM 660 O O . LEU A 1 82 ? -13.938 8.758 -5.664 1 96.19 82 LEU A O 1
ATOM 664 N N . ASN A 1 83 ? -12.891 10.727 -5.75 1 96.25 83 ASN A N 1
ATOM 665 C CA . ASN A 1 83 ? -13.461 11.109 -7.039 1 96.25 83 ASN A CA 1
ATOM 666 C C . ASN A 1 83 ? -12.703 10.469 -8.195 1 96.25 83 ASN A C 1
ATOM 668 O O . ASN A 1 83 ? -13.164 10.5 -9.336 1 96.25 83 ASN A O 1
ATOM 672 N N . ASN A 1 84 ? -11.539 9.867 -7.887 1 93.31 84 ASN A N 1
ATOM 673 C CA . ASN A 1 84 ? -10.68 9.328 -8.938 1 93.31 84 ASN A CA 1
ATOM 674 C C . ASN A 1 84 ? -10.227 7.91 -8.617 1 93.31 84 ASN A C 1
ATOM 676 O O . ASN A 1 84 ? -9.117 7.516 -8.969 1 93.31 84 ASN A O 1
ATOM 680 N N . ILE A 1 85 ? -11.047 7.156 -7.961 1 85.5 85 ILE A N 1
ATOM 681 C CA . ILE A 1 85 ? -10.734 5.836 -7.43 1 85.5 85 ILE A CA 1
ATOM 682 C C . ILE A 1 85 ? -10.469 4.867 -8.578 1 85.5 85 ILE A C 1
ATOM 684 O O . ILE A 1 85 ? -9.852 3.814 -8.383 1 85.5 85 ILE A O 1
ATOM 688 N N . HIS A 1 86 ? -10.844 5.219 -9.773 1 86.5 86 HIS A N 1
ATOM 689 C CA . HIS A 1 86 ? -10.727 4.324 -10.914 1 86.5 86 HIS A CA 1
ATOM 690 C C . HIS A 1 86 ? -9.336 4.406 -11.539 1 86.5 86 HIS A C 1
ATOM 692 O O . HIS A 1 86 ? -8.992 3.592 -12.398 1 86.5 86 HIS A O 1
ATOM 698 N N . PHE A 1 87 ? -8.594 5.426 -11.227 1 87.81 87 PHE A N 1
ATOM 699 C CA . PHE A 1 87 ? -7.23 5.535 -11.742 1 87.81 87 PHE A CA 1
ATOM 700 C C . PHE A 1 87 ? -6.355 4.41 -11.195 1 87.81 87 PHE A C 1
ATOM 702 O O . PHE A 1 87 ? -6.469 4.039 -10.023 1 87.81 87 PHE A O 1
ATOM 709 N N . PRO A 1 88 ? -5.465 3.969 -12.148 1 84.62 88 PRO A N 1
ATOM 710 C CA . PRO A 1 88 ? -4.395 3.139 -11.594 1 84.62 88 PRO A CA 1
ATOM 711 C C . PRO A 1 88 ? -3.516 3.895 -10.594 1 84.62 88 PRO A C 1
ATOM 713 O O . PRO A 1 88 ? -3.434 5.125 -10.648 1 84.62 88 PRO A O 1
ATOM 716 N N . ARG A 1 89 ? -2.885 3.139 -9.719 1 87.94 89 ARG A N 1
ATOM 717 C CA . ARG A 1 89 ? -2.15 3.684 -8.578 1 87.94 89 ARG A CA 1
ATOM 718 C C . ARG A 1 89 ? -1.146 4.738 -9.031 1 87.94 89 ARG A C 1
ATOM 720 O O . ARG A 1 89 ? -1.109 5.844 -8.492 1 87.94 89 ARG A O 1
ATOM 727 N N . LYS A 1 90 ? -0.303 4.441 -10.016 1 88.31 90 LYS A N 1
ATOM 728 C CA . LYS A 1 90 ? 0.718 5.375 -10.477 1 88.31 90 LYS A CA 1
ATOM 729 C C . LYS A 1 90 ? 0.087 6.668 -10.992 1 88.31 90 LYS A C 1
ATOM 731 O O . LYS A 1 90 ? 0.557 7.762 -10.672 1 88.31 90 LYS A O 1
ATOM 736 N N . LYS A 1 91 ? -0.951 6.48 -11.727 1 90.88 91 LYS A N 1
ATOM 737 C CA . LYS A 1 91 ? -1.659 7.641 -12.258 1 90.88 91 LYS A CA 1
ATOM 738 C C . LYS A 1 91 ? -2.309 8.445 -11.141 1 90.88 91 LYS A C 1
ATOM 740 O O . LYS A 1 91 ? -2.318 9.68 -11.18 1 90.88 91 LYS A O 1
ATOM 745 N N . LEU A 1 92 ? -2.842 7.789 -10.234 1 94.25 92 LEU A N 1
ATOM 746 C CA . LEU A 1 92 ? -3.484 8.445 -9.102 1 94.25 92 LEU A CA 1
ATOM 747 C C . LEU A 1 92 ? -2.479 9.273 -8.312 1 94.25 92 LEU A C 1
ATOM 749 O O . LEU A 1 92 ? -2.768 10.414 -7.934 1 94.25 92 LEU A O 1
ATOM 753 N N . VAL A 1 93 ? -1.3 8.766 -8.078 1 95.12 93 VAL A N 1
ATOM 754 C CA . VAL A 1 93 ? -0.238 9.477 -7.375 1 95.12 93 VAL A CA 1
ATOM 755 C C . VAL A 1 93 ? 0.139 10.734 -8.148 1 95.12 93 VAL A C 1
ATOM 757 O O . VAL A 1 93 ? 0.197 11.828 -7.578 1 95.12 93 VAL A O 1
ATOM 760 N N . ASP A 1 94 ? 0.305 10.578 -9.43 1 93.94 94 ASP A N 1
ATOM 761 C CA . ASP A 1 94 ? 0.703 11.711 -10.258 1 93.94 94 ASP A CA 1
ATOM 762 C C . ASP A 1 94 ? -0.359 12.812 -10.234 1 93.94 94 ASP A C 1
ATOM 764 O O . ASP A 1 94 ? -0.038 13.984 -10.07 1 93.94 94 ASP A O 1
ATOM 768 N N . HIS A 1 95 ? -1.589 12.398 -10.289 1 95.12 95 HIS A N 1
ATOM 769 C CA . HIS A 1 95 ? -2.662 13.375 -10.438 1 95.12 95 HIS A CA 1
ATOM 770 C C . HIS A 1 95 ? -3.006 14.023 -9.109 1 95.12 95 HIS A C 1
ATOM 772 O O . HIS A 1 95 ? -3.293 15.227 -9.047 1 95.12 95 HIS A O 1
ATOM 778 N N . VAL A 1 96 ? -2.947 13.242 -8.07 1 97.56 96 VAL A N 1
ATOM 779 C CA . VAL A 1 96 ? -3.275 13.852 -6.789 1 97.56 96 VAL A CA 1
ATOM 780 C C . VAL A 1 96 ? -2.219 14.891 -6.426 1 97.56 96 VAL A C 1
ATOM 782 O O . VAL A 1 96 ? -2.537 15.938 -5.852 1 97.56 96 VAL A O 1
ATOM 785 N N . LEU A 1 97 ? -0.971 14.633 -6.797 1 98.06 97 LEU A N 1
ATOM 786 C CA . LEU A 1 97 ? 0.103 15.57 -6.484 1 98.06 97 LEU A CA 1
ATOM 787 C C . LEU A 1 97 ? 0.04 16.797 -7.391 1 98.06 97 LEU A C 1
ATOM 789 O O . LEU A 1 97 ? 0.549 17.859 -7.035 1 98.06 97 LEU A O 1
ATOM 793 N N . GLN A 1 98 ? -0.585 16.672 -8.523 1 95.94 98 GLN A N 1
ATOM 794 C CA . GLN A 1 98 ? -0.757 17.812 -9.422 1 95.94 98 GLN A CA 1
ATOM 795 C C . GLN A 1 98 ? -1.665 18.875 -8.797 1 95.94 98 GLN A C 1
ATOM 797 O O . GLN A 1 98 ? -1.455 20.078 -8.992 1 95.94 98 GLN A O 1
ATOM 802 N N . TYR A 1 99 ? -2.598 18.438 -8 1 96.44 99 TYR A N 1
ATOM 803 C CA . TYR A 1 99 ? -3.617 19.359 -7.512 1 96.44 99 TYR A CA 1
ATOM 804 C C . TYR A 1 99 ? -3.447 19.625 -6.02 1 96.44 99 TYR A C 1
ATOM 806 O O . TYR A 1 99 ? -3.857 20.672 -5.512 1 96.44 99 TYR A O 1
ATOM 814 N N . HIS A 1 100 ? -2.859 18.656 -5.324 1 97.69 100 HIS A N 1
ATOM 815 C CA . HIS A 1 100 ? -2.883 18.734 -3.869 1 97.69 100 HIS A CA 1
ATOM 816 C C . HIS A 1 100 ? -1.488 18.547 -3.285 1 97.69 100 HIS A C 1
ATOM 818 O O . HIS A 1 100 ? -1.344 18.016 -2.178 1 97.69 100 HIS A O 1
ATOM 824 N N . ASP A 1 101 ? -0.429 18.906 -4.035 1 97.88 101 ASP A N 1
ATOM 825 C CA . ASP A 1 101 ? 0.93 18.781 -3.52 1 97.88 101 ASP A CA 1
ATOM 826 C C . ASP A 1 101 ? 1.118 19.594 -2.246 1 97.88 101 ASP A C 1
ATOM 828 O O . ASP A 1 101 ? 1.79 19.156 -1.311 1 97.88 101 ASP A O 1
ATOM 832 N N . TYR A 1 102 ? 0.477 20.75 -2.223 1 98.06 102 TYR A N 1
ATOM 833 C CA . TYR A 1 102 ? 0.62 21.609 -1.055 1 98.06 102 TYR A CA 1
ATOM 834 C C . TYR A 1 102 ? 0.024 20.953 0.185 1 98.06 102 TYR A C 1
ATOM 836 O O . TYR A 1 102 ? 0.56 21.094 1.287 1 98.06 102 TYR A O 1
ATOM 844 N N . ASN A 1 103 ? -1.103 20.203 0.038 1 98.75 103 ASN A N 1
ATOM 845 C CA . ASN A 1 103 ? -1.724 19.5 1.15 1 98.75 103 ASN A CA 1
ATOM 846 C C . ASN A 1 103 ? -0.792 18.438 1.724 1 98.75 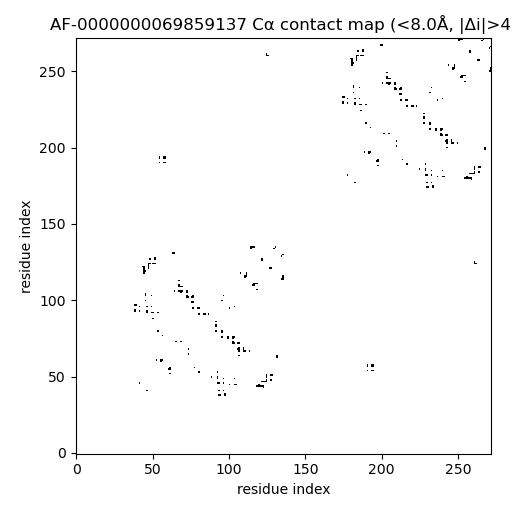103 ASN A C 1
ATOM 848 O O . ASN A 1 103 ? -0.624 18.344 2.941 1 98.75 103 ASN A O 1
ATOM 852 N N . PHE A 1 104 ? -0.14 17.719 0.846 1 98.75 104 PHE A N 1
ATOM 853 C CA . PHE A 1 104 ? 0.814 16.703 1.271 1 98.75 104 PHE A CA 1
ATOM 854 C C . PHE A 1 104 ? 2.008 17.344 1.971 1 98.75 104 PHE A C 1
ATOM 856 O O . PHE A 1 104 ? 2.449 16.859 3.016 1 98.75 104 PHE A O 1
ATOM 863 N N . LYS A 1 105 ? 2.512 18.391 1.421 1 98.56 105 LYS A N 1
ATOM 864 C CA . LYS A 1 105 ? 3.676 19.078 1.979 1 98.56 105 LYS A CA 1
ATOM 865 C C . LYS A 1 105 ? 3.377 19.625 3.373 1 98.56 105 LYS A C 1
ATOM 867 O O . LYS A 1 105 ? 4.227 19.562 4.262 1 98.56 105 LYS A O 1
ATOM 872 N N . ASN A 1 106 ? 2.186 20.078 3.555 1 98.75 106 ASN A N 1
ATOM 873 C CA . ASN A 1 106 ? 1.803 20.594 4.867 1 98.75 106 ASN A CA 1
ATOM 874 C C . ASN A 1 106 ? 1.8 19.484 5.918 1 98.75 106 ASN A C 1
ATOM 876 O O . ASN A 1 106 ? 2.303 19.672 7.027 1 98.75 106 ASN A O 1
ATOM 880 N N . ILE A 1 107 ? 1.264 18.359 5.562 1 98.69 107 ILE A N 1
ATOM 881 C CA . ILE A 1 107 ? 1.255 17.219 6.469 1 98.69 107 ILE A CA 1
ATOM 882 C C . ILE A 1 107 ? 2.689 16.812 6.801 1 98.69 107 ILE A C 1
ATOM 884 O O . ILE A 1 107 ? 3.023 16.594 7.969 1 98.69 107 ILE A O 1
ATOM 888 N N . LEU A 1 108 ? 3.535 16.828 5.809 1 98.56 108 LEU A N 1
ATOM 889 C CA . LEU A 1 108 ? 4.926 16.422 5.996 1 98.56 108 LEU A CA 1
ATOM 890 C C . LEU A 1 108 ? 5.664 17.406 6.887 1 98.56 108 LEU A C 1
ATOM 892 O O . LEU A 1 108 ? 6.5 17.016 7.699 1 98.56 108 LEU A O 1
ATOM 896 N N . ASN A 1 109 ? 5.355 18.641 6.742 1 98.5 109 ASN A N 1
ATOM 897 C CA . ASN A 1 109 ? 5.965 19.656 7.582 1 98.5 109 ASN A CA 1
ATOM 898 C C . ASN A 1 109 ? 5.617 19.453 9.055 1 98.5 109 ASN A C 1
ATOM 900 O O . ASN A 1 109 ? 6.48 19.578 9.922 1 98.5 109 ASN A O 1
ATOM 904 N N . VAL A 1 110 ? 4.352 19.172 9.297 1 98.5 110 VAL A N 1
ATOM 905 C CA . VAL A 1 110 ? 3.91 18.938 10.672 1 98.5 110 VAL A CA 1
ATOM 906 C C . VAL A 1 110 ? 4.582 17.688 11.227 1 98.5 110 VAL A C 1
ATOM 908 O O . VAL A 1 110 ? 5.043 17.672 12.367 1 98.5 110 VAL A O 1
ATOM 911 N N . ILE A 1 111 ? 4.652 16.641 10.414 1 98.31 111 ILE A N 1
ATOM 912 C CA . ILE A 1 111 ? 5.332 15.414 10.828 1 98.31 111 ILE A CA 1
ATOM 913 C C . ILE A 1 111 ? 6.781 15.727 11.203 1 98.31 111 ILE A C 1
ATOM 915 O O . ILE A 1 111 ? 7.262 15.297 12.25 1 98.31 111 ILE A O 1
ATOM 919 N N . ALA A 1 112 ? 7.441 16.469 10.336 1 98.25 112 ALA A N 1
ATOM 920 C CA . ALA A 1 112 ? 8.836 16.828 10.594 1 98.25 112 ALA A CA 1
ATOM 921 C C . ALA A 1 112 ? 8.961 17.609 11.898 1 98.25 112 ALA A C 1
ATOM 923 O O . ALA A 1 112 ? 9.852 17.328 12.711 1 98.25 112 ALA A O 1
ATOM 924 N N . GLU A 1 113 ? 8.125 18.469 12.078 1 97.81 113 GLU A N 1
ATOM 925 C CA . GLU A 1 113 ? 8.164 19.344 13.25 1 97.81 113 GLU A CA 1
ATOM 926 C C . GLU A 1 113 ? 7.922 18.547 14.531 1 97.81 113 GLU A C 1
ATOM 928 O O . GLU A 1 113 ? 8.594 18.766 15.539 1 97.81 113 GLU A O 1
ATOM 933 N N . LYS A 1 114 ? 6.965 17.672 14.422 1 97.12 114 LYS A N 1
ATOM 934 C CA . LYS A 1 114 ? 6.512 17.016 15.648 1 97.12 114 LYS A CA 1
ATOM 935 C C . LYS A 1 114 ? 7.336 15.766 15.945 1 97.12 114 LYS A C 1
ATOM 937 O O . LYS A 1 114 ? 7.426 15.336 17.094 1 97.12 114 LYS A O 1
ATOM 942 N N . THR A 1 115 ? 7.918 15.195 14.922 1 96.94 115 THR A N 1
ATOM 943 C CA . THR A 1 115 ? 8.578 13.914 15.156 1 96.94 115 THR A CA 1
ATOM 944 C C . THR A 1 115 ? 10.07 14.008 14.859 1 96.94 115 THR A C 1
ATOM 946 O O . THR A 1 115 ? 10.828 13.094 15.188 1 96.94 115 THR A O 1
ATOM 949 N N . GLY A 1 116 ? 10.461 14.977 14.18 1 95.88 116 GLY A N 1
ATOM 950 C CA . GLY A 1 116 ? 11.859 15.094 13.797 1 95.88 116 GLY A CA 1
ATOM 951 C C . GLY A 1 116 ? 12.203 14.312 12.547 1 95.88 116 GLY A C 1
ATOM 952 O O . GLY A 1 116 ? 13.359 14.289 12.117 1 95.88 116 GLY A O 1
ATOM 953 N N . ALA A 1 117 ? 11.242 13.766 11.969 1 96.56 117 ALA A N 1
ATOM 954 C CA . ALA A 1 117 ? 11.453 13.055 10.711 1 96.56 117 ALA A CA 1
ATOM 955 C C . ALA A 1 117 ? 11.961 14 9.625 1 96.56 117 ALA A C 1
ATOM 957 O O . ALA A 1 117 ? 11.727 15.211 9.688 1 96.56 117 ALA A O 1
ATOM 958 N N . LYS A 1 118 ? 12.773 13.375 8.688 1 97.88 118 LYS A N 1
ATOM 959 C CA . LYS A 1 118 ? 13.234 14.094 7.508 1 97.88 118 LYS A CA 1
ATOM 960 C C . LYS A 1 118 ? 12.57 13.57 6.238 1 97.88 118 LYS A C 1
ATOM 962 O O . LYS A 1 118 ? 13.172 12.789 5.496 1 97.88 118 LYS A O 1
ATOM 967 N N . PRO A 1 119 ? 11.367 14.078 5.93 1 98.19 119 PRO A N 1
ATOM 968 C CA . PRO A 1 119 ? 10.586 13.539 4.816 1 98.19 119 PRO A CA 1
ATOM 969 C C . PRO A 1 119 ? 11.367 13.5 3.506 1 98.19 119 PRO A C 1
ATOM 971 O O . PRO A 1 119 ? 11.219 12.562 2.719 1 98.19 119 PRO A O 1
ATOM 974 N N . GLU A 1 120 ? 12.234 14.453 3.295 1 97.94 120 GLU A N 1
ATOM 975 C CA . GLU A 1 120 ? 12.969 14.539 2.037 1 97.94 120 GLU A CA 1
ATOM 976 C C . GLU A 1 120 ? 13.961 13.398 1.897 1 97.94 120 GLU A C 1
ATOM 978 O O . GLU A 1 120 ? 14.438 13.109 0.797 1 97.94 120 GLU A O 1
ATOM 983 N N . GLU A 1 121 ? 14.211 12.711 2.984 1 97.94 121 GLU A N 1
ATOM 984 C CA . GLU A 1 121 ? 15.156 11.602 2.975 1 97.94 121 GLU A CA 1
ATOM 985 C C . GLU A 1 121 ? 14.43 10.258 2.994 1 97.94 121 GLU A C 1
ATOM 987 O O . GLU A 1 121 ? 15.047 9.203 2.855 1 97.94 121 GLU A O 1
ATOM 992 N N . MET A 1 122 ? 13.156 10.297 3.145 1 97.19 122 MET A N 1
ATOM 993 C CA . MET A 1 122 ? 12.352 9.078 3.17 1 97.19 122 MET A CA 1
ATOM 994 C C . MET A 1 122 ? 11.883 8.711 1.766 1 97.19 122 MET A C 1
ATOM 996 O O . MET A 1 122 ? 10.773 9.047 1.368 1 97.19 122 MET A O 1
ATOM 1000 N N . LEU A 1 123 ? 12.711 7.848 1.116 1 97 123 LEU A N 1
ATOM 1001 C CA . LEU A 1 123 ? 12.562 7.691 -0.327 1 97 123 LEU A CA 1
ATOM 1002 C C . LEU A 1 123 ? 12 6.312 -0.67 1 97 123 LEU A C 1
ATOM 1004 O O . LEU A 1 123 ? 11.977 5.926 -1.839 1 97 123 LEU A O 1
ATOM 1008 N N . THR A 1 124 ? 11.578 5.516 0.365 1 94.75 124 THR A N 1
ATOM 1009 C CA . THR A 1 124 ? 11 4.203 0.106 1 94.75 124 THR A CA 1
ATOM 1010 C C . THR A 1 124 ? 9.664 4.051 0.835 1 94.75 124 THR A C 1
ATOM 1012 O O . THR A 1 124 ? 9.422 4.715 1.846 1 94.75 124 THR A O 1
ATOM 1015 N N . TYR A 1 125 ? 8.859 3.17 0.254 1 95.25 125 TYR A N 1
ATOM 1016 C CA . TYR A 1 125 ? 7.586 2.83 0.885 1 95.25 125 TYR A CA 1
ATOM 1017 C C . TYR A 1 125 ? 7.805 2.291 2.295 1 95.25 125 TYR A C 1
ATOM 1019 O O . TYR A 1 125 ? 7.09 2.668 3.227 1 95.25 125 TYR A O 1
ATOM 1027 N N . GLU A 1 126 ? 8.859 1.505 2.484 1 92.75 126 GLU A N 1
ATOM 1028 C CA . GLU A 1 126 ? 9.172 0.859 3.756 1 92.75 126 GLU A CA 1
ATOM 1029 C C . GLU A 1 126 ? 9.578 1.885 4.809 1 92.75 126 GLU A C 1
ATOM 1031 O O . GLU A 1 126 ? 9.297 1.709 5.996 1 92.75 126 GLU A O 1
ATOM 1036 N N . ALA A 1 127 ? 10.211 2.904 4.375 1 94.69 127 ALA A N 1
ATOM 1037 C CA . ALA A 1 127 ? 10.586 3.957 5.316 1 94.69 127 ALA A CA 1
ATOM 1038 C C . ALA A 1 127 ? 9.344 4.57 5.965 1 94.69 127 ALA A C 1
ATOM 1040 O O . ALA A 1 127 ? 9.32 4.805 7.176 1 94.69 127 ALA A O 1
ATOM 1041 N N . TRP A 1 128 ? 8.266 4.773 5.227 1 96.31 128 TRP A N 1
ATOM 1042 C CA . TRP A 1 128 ? 7.039 5.359 5.75 1 96.31 128 TRP A CA 1
ATOM 1043 C C . TRP A 1 128 ? 6.262 4.344 6.582 1 96.31 128 TRP A C 1
ATOM 1045 O O . TRP A 1 128 ? 5.617 4.703 7.566 1 96.31 128 TRP A O 1
ATOM 1055 N N . GLU A 1 129 ? 6.375 3.123 6.207 1 93.69 129 GLU A N 1
ATOM 1056 C CA . GLU A 1 129 ? 5.758 2.086 7.027 1 93.69 129 GLU A CA 1
ATOM 1057 C C . GLU A 1 129 ? 6.383 2.041 8.422 1 93.69 129 GLU A C 1
ATOM 1059 O O . GLU A 1 129 ? 5.672 1.935 9.422 1 93.69 129 GLU A O 1
ATOM 1064 N N . LYS A 1 130 ? 7.688 2.045 8.375 1 92.69 130 LYS A N 1
ATOM 1065 C CA . LYS A 1 130 ? 8.391 2.025 9.648 1 92.69 130 LYS A CA 1
ATOM 1066 C C . LYS A 1 130 ? 8.039 3.244 10.5 1 92.69 130 LYS A C 1
ATOM 1068 O O . LYS A 1 130 ? 7.82 3.127 11.703 1 92.69 130 LYS A O 1
ATOM 1073 N N . TRP A 1 131 ? 8.016 4.344 9.906 1 96.19 131 TRP A N 1
ATOM 1074 C CA . TRP A 1 131 ? 7.633 5.57 10.594 1 96.19 131 TRP A CA 1
ATOM 1075 C C . TRP A 1 131 ? 6.23 5.449 11.18 1 96.19 131 TRP A C 1
ATOM 1077 O O . TRP A 1 131 ? 5.988 5.832 12.328 1 96.19 131 TRP A O 1
ATOM 1087 N N . ASP A 1 132 ? 5.301 4.93 10.367 1 94.25 132 ASP A N 1
ATOM 1088 C CA . ASP A 1 132 ? 3.9 4.809 10.758 1 94.25 132 ASP A CA 1
ATOM 1089 C C . ASP A 1 132 ? 3.748 3.908 11.984 1 94.25 132 ASP A C 1
ATOM 1091 O O . ASP A 1 132 ? 2.855 4.117 12.812 1 94.25 132 ASP A O 1
ATOM 1095 N N . GLU A 1 133 ? 4.621 2.975 12.125 1 89.25 133 GLU A N 1
ATOM 1096 C CA . GLU A 1 133 ? 4.598 2.045 13.25 1 89.25 133 GLU A CA 1
ATOM 1097 C C . GLU A 1 133 ? 5.18 2.686 14.508 1 89.25 133 GLU A C 1
ATOM 1099 O O . GLU A 1 133 ? 4.758 2.375 15.617 1 89.25 133 GLU A O 1
ATOM 1104 N N . GLU A 1 134 ? 6.246 3.451 14.211 1 89.19 134 GLU A N 1
ATOM 1105 C CA . GLU A 1 134 ? 6.91 4.164 15.297 1 89.19 134 GLU A CA 1
ATOM 1106 C C . GLU A 1 134 ? 7.262 5.59 14.883 1 89.19 134 GLU A C 1
ATOM 1108 O O . GLU A 1 134 ? 8.422 5.895 14.602 1 89.19 134 GLU A O 1
ATOM 1113 N N . PRO A 1 135 ? 6.164 6.34 14.984 1 82.5 135 PRO A N 1
ATOM 1114 C CA . PRO A 1 135 ? 6.457 7.703 14.539 1 82.5 135 PRO A CA 1
ATOM 1115 C C . PRO A 1 135 ? 7.562 8.367 15.359 1 82.5 135 PRO A C 1
ATOM 1117 O O . PRO A 1 135 ? 7.508 8.359 16.594 1 82.5 135 PRO A O 1
ATOM 1120 N N . THR A 1 136 ? 8.773 8.391 14.93 1 70.94 136 THR A N 1
ATOM 1121 C CA . THR A 1 136 ? 9.883 9.031 15.633 1 70.94 136 THR A CA 1
ATOM 1122 C C . THR A 1 136 ? 10.508 10.125 14.773 1 70.94 136 THR A C 1
ATOM 1124 O O . THR A 1 136 ? 10.43 10.078 13.539 1 70.94 136 THR A O 1
ATOM 1127 N N . MET B 1 1 ? -30.578 38.406 75 1 28.14 1 MET B N 1
ATOM 1128 C CA . MET B 1 1 ? -29.266 37.812 74.75 1 28.14 1 MET B CA 1
ATOM 1129 C C . MET B 1 1 ? -29.219 36.375 75.25 1 28.14 1 MET B C 1
ATOM 1131 O O . MET B 1 1 ? -28.188 35.938 75.812 1 28.14 1 MET B O 1
ATOM 1135 N N . THR B 1 2 ? -30.406 35.531 75.188 1 30.97 2 THR B N 1
ATOM 1136 C CA . THR B 1 2 ? -30.969 34.438 76 1 30.97 2 THR B CA 1
ATOM 1137 C C . THR B 1 2 ? -30.328 33.125 75.625 1 30.97 2 THR B C 1
ATOM 1139 O O . THR B 1 2 ? -29.781 32.969 74.5 1 30.97 2 THR B O 1
ATOM 1142 N N . GLU B 1 3 ? -30.156 32.031 76.562 1 36.41 3 GLU B N 1
ATOM 1143 C CA . GLU B 1 3 ? -29.469 30.766 76.75 1 36.41 3 GLU B CA 1
ATOM 1144 C C . GLU B 1 3 ? -29.812 29.766 75.625 1 36.41 3 GLU B C 1
ATOM 1146 O O . GLU B 1 3 ? -29.219 28.688 75.562 1 36.41 3 GLU B O 1
ATOM 1151 N N . GLU B 1 4 ? -30.984 29.781 75 1 32.53 4 GLU B N 1
ATOM 1152 C CA . GLU B 1 4 ? -31.625 28.703 74.25 1 32.53 4 GLU B CA 1
ATOM 1153 C C . GLU B 1 4 ? -30.844 28.359 73 1 32.53 4 GLU B C 1
ATOM 1155 O O . GLU B 1 4 ? -31.031 27.312 72.375 1 32.53 4 GLU B O 1
ATOM 1160 N N . GLU B 1 5 ? -30.203 29.344 72.188 1 34.31 5 GLU B N 1
ATOM 1161 C CA . GLU B 1 5 ? -30 29.172 70.75 1 34.31 5 GLU B CA 1
ATOM 1162 C C . GLU B 1 5 ? -28.812 28.25 70.5 1 34.31 5 GLU B C 1
ATOM 1164 O O . GLU B 1 5 ? -28.359 28.141 69.375 1 34.31 5 GLU B O 1
ATOM 1169 N N . LYS B 1 6 ? -28.078 27.766 71.562 1 31.61 6 LYS B N 1
ATOM 1170 C CA . LYS B 1 6 ? -26.719 27.266 71.438 1 31.61 6 LYS B CA 1
ATOM 1171 C C . LYS B 1 6 ? -26.734 25.906 70.688 1 31.61 6 LYS B C 1
ATOM 1173 O O . LYS B 1 6 ? -25.688 25.438 70.25 1 31.61 6 LYS B O 1
ATOM 1178 N N . ASN B 1 7 ? -27.75 25.047 71 1 31.16 7 ASN B N 1
ATOM 1179 C CA . ASN B 1 7 ? -27.516 23.609 70.938 1 31.16 7 ASN B CA 1
ATOM 1180 C C . ASN B 1 7 ? -27.422 23.109 69.5 1 31.16 7 ASN B C 1
ATOM 1182 O O . ASN B 1 7 ? -27.438 21.906 69.25 1 31.16 7 ASN B O 1
ATOM 1186 N N . ALA B 1 8 ? -27.906 23.828 68.5 1 29.66 8 ALA B N 1
ATOM 1187 C CA . ALA B 1 8 ? -28.172 23.266 67.188 1 29.66 8 ALA B CA 1
ATOM 1188 C C . ALA B 1 8 ? -26.891 22.828 66.5 1 29.66 8 ALA B C 1
ATOM 1190 O O . ALA B 1 8 ? -26.922 22.312 65.375 1 29.66 8 ALA B O 1
ATOM 1191 N N . GLN B 1 9 ? -25.688 23.25 66.875 1 27.7 9 GLN B N 1
ATOM 1192 C CA . GLN B 1 9 ? -24.5 23.203 66 1 27.7 9 GLN B CA 1
ATOM 1193 C C . GLN B 1 9 ? -24 21.766 65.875 1 27.7 9 GLN B C 1
ATOM 1195 O O . GLN B 1 9 ? -23.156 21.484 65 1 27.7 9 GLN B O 1
ATOM 1200 N N . ALA B 1 10 ? -24.172 20.906 66.938 1 29.25 10 ALA B N 1
ATOM 1201 C CA . ALA B 1 10 ? -23.219 19.797 67.125 1 29.25 10 ALA B CA 1
ATOM 1202 C C . ALA B 1 10 ? -23.453 18.719 66.062 1 29.25 10 ALA B C 1
ATOM 1204 O O . ALA B 1 10 ? -22.594 17.859 65.812 1 29.25 10 ALA B O 1
ATOM 1205 N N . GLN B 1 11 ? -24.703 18.312 65.75 1 26.27 11 GLN B N 1
ATOM 1206 C CA . GLN B 1 11 ? -24.953 16.953 65.312 1 26.27 11 GLN B CA 1
ATOM 1207 C C . GLN B 1 11 ? -24.359 16.703 63.938 1 26.27 11 GLN B C 1
ATOM 1209 O O . GLN B 1 11 ? -24.453 15.594 63.406 1 26.27 11 GLN B O 1
ATOM 1214 N N . ALA B 1 12 ? -24.141 17.734 63.062 1 30.77 12 ALA B N 1
ATOM 1215 C CA . ALA B 1 12 ? -24.031 17.406 61.656 1 30.77 12 ALA B CA 1
ATOM 1216 C C . ALA B 1 12 ? -22.719 16.719 61.344 1 30.77 12 ALA B C 1
ATOM 1218 O O . ALA B 1 12 ? -22.375 16.484 60.188 1 30.77 12 ALA B O 1
ATOM 1219 N N . ASP B 1 13 ? -21.75 16.547 62.25 1 27.95 13 ASP B N 1
ATOM 1220 C CA . ASP B 1 13 ? -20.391 16.188 61.875 1 27.95 13 ASP B CA 1
ATOM 1221 C C . ASP B 1 13 ? -20.312 14.727 61.406 1 27.95 13 ASP B C 1
ATOM 1223 O O . ASP B 1 13 ? -19.266 14.266 60.969 1 27.95 13 ASP B O 1
ATOM 1227 N N . LYS B 1 14 ? -21.125 13.797 62.062 1 29.56 14 LYS B N 1
ATOM 1228 C CA . LYS B 1 14 ? -20.578 12.445 62.062 1 29.56 14 LYS B CA 1
ATOM 1229 C C . LYS B 1 14 ? -20.562 11.836 60.688 1 29.56 14 LYS B C 1
ATOM 1231 O O . LYS B 1 14 ? -20.094 10.711 60.5 1 29.56 14 LYS B O 1
ATOM 1236 N N . GLU B 1 15 ? -21.547 12.086 59.812 1 30.14 15 GLU B N 1
ATOM 1237 C CA . GLU B 1 15 ? -21.891 11.047 58.844 1 30.14 15 GLU B CA 1
ATOM 1238 C C . GLU B 1 15 ? -20.797 10.867 57.812 1 30.14 15 GLU B C 1
ATOM 1240 O O . GLU B 1 15 ? -20.953 10.086 56.875 1 30.14 15 GLU B O 1
ATOM 1245 N N . ASN B 1 16 ? -19.875 11.773 57.625 1 31.39 16 ASN B N 1
ATOM 1246 C CA . ASN B 1 16 ? -19.203 11.719 56.344 1 31.39 16 ASN B CA 1
ATOM 1247 C C . ASN B 1 16 ? -18.219 10.562 56.281 1 31.39 16 ASN B C 1
ATOM 1249 O O . ASN B 1 16 ? -17.375 10.508 55.375 1 31.39 16 ASN B O 1
ATOM 1253 N N . GLU B 1 17 ? -18 9.828 57.375 1 30.44 17 GLU B N 1
ATOM 1254 C CA . GLU B 1 17 ? -16.75 9.07 57.344 1 30.44 17 GLU B CA 1
ATOM 1255 C C . GLU B 1 17 ? -16.812 7.965 56.281 1 30.44 17 GLU B C 1
ATOM 1257 O O . GLU B 1 17 ? -15.797 7.402 55.906 1 30.44 17 GLU B O 1
ATOM 1262 N N . GLU B 1 18 ? -17.922 7.227 56.188 1 30.86 18 GLU B N 1
ATOM 1263 C CA . GLU B 1 18 ? -17.703 5.809 55.906 1 30.86 18 GLU B CA 1
ATOM 1264 C C . GLU B 1 18 ? -17.25 5.574 54.469 1 30.86 18 GLU B C 1
ATOM 1266 O O . GLU B 1 18 ? -16.719 4.512 54.156 1 30.86 18 GLU B O 1
ATOM 1271 N N . ASN B 1 19 ? -17.797 6.266 53.469 1 33.09 19 ASN B N 1
ATOM 1272 C CA . ASN B 1 19 ? -17.938 5.52 52.219 1 33.09 19 ASN B CA 1
ATOM 1273 C C . ASN B 1 19 ? -16.609 5.367 51.5 1 33.09 19 ASN B C 1
ATOM 1275 O O . ASN B 1 19 ? -16.328 6.086 50.562 1 33.09 19 ASN B O 1
ATOM 1279 N N . ASP B 1 20 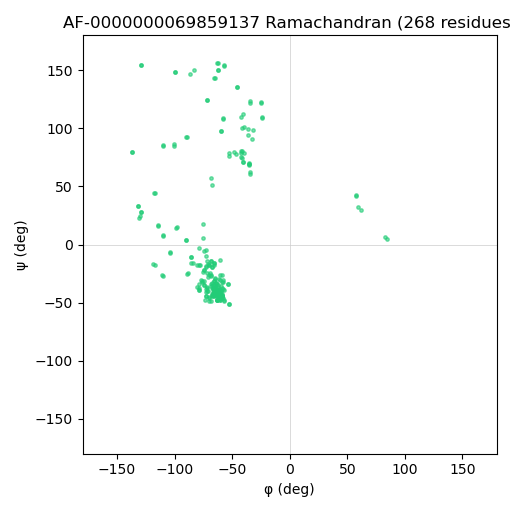? -15.531 5.562 52.156 1 30.7 20 ASP B N 1
ATOM 1280 C CA . ASP B 1 20 ? -14.281 5.613 51.406 1 30.7 20 ASP B CA 1
ATOM 1281 C C . ASP B 1 20 ? -14.008 4.281 50.719 1 30.7 20 ASP B C 1
ATOM 1283 O O . ASP B 1 20 ? -13.148 4.199 49.812 1 30.7 20 ASP B O 1
ATOM 1287 N N . GLU B 1 21 ? -14.297 3.162 51.312 1 32.09 21 GLU B N 1
ATOM 1288 C CA . GLU B 1 21 ? -13.43 2.016 51.094 1 32.09 21 GLU B CA 1
ATOM 1289 C C . GLU B 1 21 ? -13.633 1.438 49.688 1 32.09 21 GLU B C 1
ATOM 1291 O O . GLU B 1 21 ? -12.805 0.671 49.188 1 32.09 21 GLU B O 1
ATOM 1296 N N . LEU B 1 22 ? -14.797 1.216 49.25 1 34.53 22 LEU B N 1
ATOM 1297 C CA . LEU B 1 22 ? -14.844 0.192 48.188 1 34.53 22 LEU B CA 1
ATOM 1298 C C . LEU B 1 22 ? -14.172 0.685 46.938 1 34.53 22 LEU B C 1
ATOM 1300 O O . LEU B 1 22 ? -14.789 1.391 46.125 1 34.53 22 LEU B O 1
ATOM 1304 N N . LYS B 1 23 ? -13.023 1.153 47.031 1 33.94 23 LYS B N 1
ATOM 1305 C CA . LYS B 1 23 ? -12.375 1.426 45.75 1 33.94 23 LYS B CA 1
ATOM 1306 C C . LYS B 1 23 ? -12.391 0.193 44.844 1 33.94 23 LYS B C 1
ATOM 1308 O O . LYS B 1 23 ? -11.82 -0.843 45.188 1 33.94 23 LYS B O 1
ATOM 1313 N N . VAL B 1 24 ? -13.523 -0.068 44.219 1 36.44 24 VAL B N 1
ATOM 1314 C CA . VAL B 1 24 ? -13.555 -1.075 43.156 1 36.44 24 VAL B CA 1
ATOM 1315 C C . VAL B 1 24 ? -12.312 -0.935 42.281 1 36.44 24 VAL B C 1
ATOM 1317 O O . VAL B 1 24 ? -12.125 0.093 41.625 1 36.44 24 VAL B O 1
ATOM 1320 N N . VAL B 1 25 ? -11.195 -1.491 42.75 1 36.03 25 VAL B N 1
ATOM 1321 C CA . VAL B 1 25 ? -10.07 -1.684 41.844 1 36.03 25 VAL B CA 1
ATOM 1322 C C . VAL B 1 25 ? -10.562 -2.299 40.531 1 36.03 25 VAL B C 1
ATOM 1324 O O . VAL B 1 25 ? -11.109 -3.406 40.531 1 36.03 25 VAL B O 1
ATOM 1327 N N . VAL B 1 26 ? -11.148 -1.581 39.656 1 35.62 26 VAL B N 1
ATOM 1328 C CA . VAL B 1 26 ? -11.352 -2.162 38.344 1 35.62 26 VAL B CA 1
ATOM 1329 C C . VAL B 1 26 ? -10.117 -2.947 37.906 1 35.62 26 VAL B C 1
ATOM 1331 O O . VAL B 1 26 ? -8.992 -2.436 38 1 35.62 26 VAL B O 1
ATOM 1334 N N . PRO B 1 27 ? -10.188 -4.246 38.062 1 36.53 27 PRO B N 1
ATOM 1335 C CA . PRO B 1 27 ? -9.008 -4.973 37.594 1 36.53 27 PRO B CA 1
ATOM 1336 C C . PRO B 1 27 ? -8.453 -4.422 36.281 1 36.53 27 PRO B C 1
ATOM 1338 O O . PRO B 1 27 ? -9.211 -3.881 35.469 1 36.53 27 PRO B O 1
ATOM 1341 N N . GLU B 1 28 ? -7.301 -3.836 36.312 1 39.5 28 GLU B N 1
ATOM 1342 C CA . GLU B 1 28 ? -6.645 -3.531 35.031 1 39.5 28 GLU B CA 1
ATOM 1343 C C . GLU B 1 28 ? -6.91 -4.621 34 1 39.5 28 GLU B C 1
ATOM 1345 O O . GLU B 1 28 ? -6.84 -5.812 34.312 1 39.5 28 GLU B O 1
ATOM 1350 N N . ALA B 1 29 ? -7.824 -4.457 33.094 1 38.69 29 ALA B N 1
ATOM 1351 C CA . ALA B 1 29 ? -7.867 -5.414 31.984 1 38.69 29 ALA B CA 1
ATOM 1352 C C . ALA B 1 29 ? -6.469 -5.914 31.625 1 38.69 29 ALA B C 1
ATOM 1354 O O . ALA B 1 29 ? -5.555 -5.117 31.406 1 38.69 29 ALA B O 1
ATOM 1355 N N . ASN B 1 30 ? -6.07 -6.969 32.219 1 36.09 30 ASN B N 1
ATOM 1356 C CA . ASN B 1 30 ? -4.883 -7.609 31.656 1 36.09 30 ASN B CA 1
ATOM 1357 C C . ASN B 1 30 ? -4.906 -7.598 30.125 1 36.09 30 ASN B C 1
ATOM 1359 O O . ASN B 1 30 ? -5.77 -8.234 29.516 1 36.09 30 ASN B O 1
ATOM 1363 N N . LYS B 1 31 ? -4.73 -6.453 29.5 1 37.47 31 LYS B N 1
ATOM 1364 C CA . LYS B 1 31 ? -4.41 -6.656 28.094 1 37.47 31 LYS B CA 1
ATOM 1365 C C . LYS B 1 31 ? -3.574 -7.918 27.891 1 37.47 31 LYS B C 1
ATOM 1367 O O . LYS B 1 31 ? -2.408 -7.965 28.297 1 37.47 31 LYS B O 1
ATOM 1372 N N . VAL B 1 32 ? -4.074 -8.992 28.203 1 37.28 32 VAL B N 1
ATOM 1373 C CA . VAL B 1 32 ? -3.387 -10.211 27.781 1 37.28 32 VAL B CA 1
ATOM 1374 C C . VAL B 1 32 ? -2.754 -9.992 26.406 1 37.28 32 VAL B C 1
ATOM 1376 O O . VAL B 1 32 ? -3.461 -9.789 25.422 1 37.28 32 VAL B O 1
ATOM 1379 N N . THR B 1 33 ? -1.742 -9.211 26.281 1 38.5 33 THR B N 1
ATOM 1380 C CA . THR B 1 33 ? -0.96 -9.359 25.047 1 38.5 33 THR B CA 1
ATOM 1381 C C . THR B 1 33 ? -0.766 -10.836 24.719 1 38.5 33 THR B C 1
ATOM 1383 O O . THR B 1 33 ? -0.234 -11.602 25.516 1 38.5 33 THR B O 1
ATOM 1386 N N . MET B 1 34 ? -1.708 -11.555 24.156 1 41.91 34 MET B N 1
ATOM 1387 C CA . MET B 1 34 ? -1.358 -12.891 23.688 1 41.91 34 MET B CA 1
ATOM 1388 C C . MET B 1 34 ? 0.133 -12.992 23.391 1 41.91 34 MET B C 1
ATOM 1390 O O . MET B 1 34 ? 0.742 -12.031 22.922 1 41.91 34 MET B O 1
ATOM 1394 N N . PRO B 1 35 ? 0.826 -13.883 24.016 1 43.59 35 PRO B N 1
ATOM 1395 C CA . PRO B 1 35 ? 2.242 -13.992 23.672 1 43.59 35 PRO B CA 1
ATOM 1396 C C . PRO B 1 35 ? 2.504 -13.703 22.188 1 43.59 35 PRO B C 1
ATOM 1398 O O . PRO B 1 35 ? 1.638 -13.953 21.344 1 43.59 35 PRO B O 1
ATOM 1401 N N . ALA B 1 36 ? 3.297 -12.82 21.844 1 48.59 36 ALA B N 1
ATOM 1402 C CA . ALA B 1 36 ? 3.74 -12.633 20.453 1 48.59 36 ALA B CA 1
ATOM 1403 C C . ALA B 1 36 ? 3.879 -13.977 19.75 1 48.59 36 ALA B C 1
ATOM 1405 O O . ALA B 1 36 ? 4.664 -14.836 20.172 1 48.59 36 ALA B O 1
ATOM 1406 N N . GLU B 1 37 ? 2.805 -14.758 19.453 1 54.47 37 GLU B N 1
ATOM 1407 C CA . GLU B 1 37 ? 2.967 -15.977 18.672 1 54.47 37 GLU B CA 1
ATOM 1408 C C . GLU B 1 37 ? 4.219 -15.906 17.797 1 54.47 37 GLU B C 1
ATOM 1410 O O . GLU B 1 37 ? 4.484 -14.883 17.156 1 54.47 37 GLU B O 1
ATOM 1415 N N . GLU B 1 38 ? 5.25 -16.688 18.109 1 64.19 38 GLU B N 1
ATOM 1416 C CA . GLU B 1 38 ? 6.5 -16.812 17.359 1 64.19 38 GLU B CA 1
ATOM 1417 C C . GLU B 1 38 ? 6.246 -16.844 15.859 1 64.19 38 GLU B C 1
ATOM 1419 O O . GLU B 1 38 ? 5.719 -17.828 15.344 1 64.19 38 GLU B O 1
ATOM 1424 N N . VAL B 1 39 ? 5.961 -15.828 15.312 1 73.19 39 VAL B N 1
ATOM 1425 C CA . VAL B 1 39 ? 5.793 -15.75 13.859 1 73.19 39 VAL B CA 1
ATOM 1426 C C . VAL B 1 39 ? 7.074 -16.203 13.172 1 73.19 39 VAL B C 1
ATOM 1428 O O . VAL B 1 39 ? 8.164 -15.727 13.484 1 73.19 39 VAL B O 1
ATOM 1431 N N . LYS B 1 40 ? 6.977 -17.375 12.578 1 84.56 40 LYS B N 1
ATOM 1432 C CA . LYS B 1 40 ? 8.094 -17.844 11.766 1 84.56 40 LYS B CA 1
ATOM 1433 C C . LYS B 1 40 ? 8.617 -16.75 10.844 1 84.56 40 LYS B C 1
ATOM 1435 O O . LYS B 1 40 ? 7.828 -16 10.258 1 84.56 40 LYS B O 1
ATOM 1440 N N . ASP B 1 41 ? 9.898 -16.703 10.852 1 90.81 41 ASP B N 1
ATOM 1441 C CA . ASP B 1 41 ? 10.5 -15.719 9.961 1 90.81 41 ASP B CA 1
ATOM 1442 C C . ASP B 1 41 ? 10.367 -16.141 8.5 1 90.81 41 ASP B C 1
ATOM 1444 O O . ASP B 1 41 ? 10.547 -17.328 8.172 1 90.81 41 ASP B O 1
ATOM 1448 N N . GLN B 1 42 ? 9.773 -15.289 7.672 1 95.88 42 GLN B N 1
ATOM 1449 C CA . GLN B 1 42 ? 9.586 -15.5 6.242 1 95.88 42 GLN B CA 1
ATOM 1450 C C . GLN B 1 42 ? 10.641 -14.758 5.43 1 95.88 42 GLN B C 1
ATOM 1452 O O . GLN B 1 42 ? 11.211 -13.773 5.898 1 95.88 42 GLN B O 1
ATOM 1457 N N . PRO B 1 43 ? 11.023 -15.352 4.234 1 96.81 43 PRO B N 1
ATOM 1458 C CA . PRO B 1 43 ? 11.992 -14.617 3.406 1 96.81 43 PRO B CA 1
ATOM 1459 C C . PRO B 1 43 ? 11.508 -13.219 3.031 1 96.81 43 PRO B C 1
ATOM 1461 O O . PRO B 1 43 ? 10.305 -13 2.896 1 96.81 43 PRO B O 1
ATOM 1464 N N . ASP B 1 44 ? 12.477 -12.312 2.771 1 96.44 44 ASP B N 1
ATOM 1465 C CA . ASP B 1 44 ? 12.156 -10.914 2.527 1 96.44 44 ASP B CA 1
ATOM 1466 C C . ASP B 1 44 ? 11.289 -10.758 1.274 1 96.44 44 ASP B C 1
ATOM 1468 O O . ASP B 1 44 ? 10.367 -9.945 1.249 1 96.44 44 ASP B O 1
ATOM 1472 N N . TYR B 1 45 ? 11.586 -11.531 0.229 1 98.06 45 TYR B N 1
ATOM 1473 C CA . TYR B 1 45 ? 10.836 -11.367 -1.014 1 98.06 45 TYR B CA 1
ATOM 1474 C C . TYR B 1 45 ? 9.367 -11.719 -0.815 1 98.06 45 TYR B C 1
ATOM 1476 O O . TYR B 1 45 ? 8.492 -11.086 -1.415 1 98.06 45 TYR B O 1
ATOM 1484 N N . LEU B 1 46 ? 9.07 -12.688 0.072 1 98.5 46 LEU B N 1
ATOM 1485 C CA . LEU B 1 46 ? 7.695 -13.086 0.338 1 98.5 46 LEU B CA 1
ATOM 1486 C C . LEU B 1 46 ? 6.977 -12.039 1.174 1 98.5 46 LEU B C 1
ATOM 1488 O O . LEU B 1 46 ? 5.797 -11.758 0.944 1 98.5 46 LEU B O 1
ATOM 1492 N N . LYS B 1 47 ? 7.691 -11.398 2.082 1 97.44 47 LYS B N 1
ATOM 1493 C CA . LYS B 1 47 ? 7.125 -10.328 2.898 1 97.44 47 LYS B CA 1
ATOM 1494 C C . LYS B 1 47 ? 6.781 -9.109 2.045 1 97.44 47 LYS B C 1
ATOM 1496 O O . LYS B 1 47 ? 5.719 -8.508 2.217 1 97.44 47 LYS B O 1
ATOM 1501 N N . VAL B 1 48 ? 7.672 -8.797 1.178 1 97.25 48 VAL B N 1
ATOM 1502 C CA . VAL B 1 48 ? 7.465 -7.641 0.319 1 97.25 48 VAL B CA 1
ATOM 1503 C C . VAL B 1 48 ? 6.273 -7.887 -0.605 1 97.25 48 VAL B C 1
ATOM 1505 O O . VAL B 1 48 ? 5.449 -6.996 -0.813 1 97.25 48 VAL B O 1
ATOM 1508 N N . PHE B 1 49 ? 6.156 -9.117 -1.151 1 98.56 49 PHE B N 1
ATOM 1509 C CA . PHE B 1 49 ? 5.027 -9.414 -2.025 1 98.56 49 PHE B CA 1
ATOM 1510 C C . PHE B 1 49 ? 3.723 -9.414 -1.241 1 98.56 49 PHE B C 1
ATOM 1512 O O . PHE B 1 49 ? 2.711 -8.883 -1.71 1 98.56 49 PHE B O 1
ATOM 1519 N N . ALA B 1 50 ? 3.76 -10.016 -0.06 1 98.38 50 ALA B N 1
ATOM 1520 C CA . ALA B 1 50 ? 2.551 -10.023 0.76 1 98.38 50 ALA B CA 1
ATOM 1521 C C . ALA B 1 50 ? 2.094 -8.602 1.077 1 98.38 50 ALA B C 1
ATOM 1523 O O . ALA B 1 50 ? 0.899 -8.305 1.027 1 98.38 50 ALA B O 1
ATOM 1524 N N . ASN B 1 51 ? 3.033 -7.781 1.428 1 96.81 51 ASN B N 1
ATOM 1525 C CA . ASN B 1 51 ? 2.732 -6.383 1.708 1 96.81 51 ASN B CA 1
ATOM 1526 C C . ASN B 1 51 ? 2.113 -5.691 0.497 1 96.81 51 ASN B C 1
ATOM 1528 O O . AS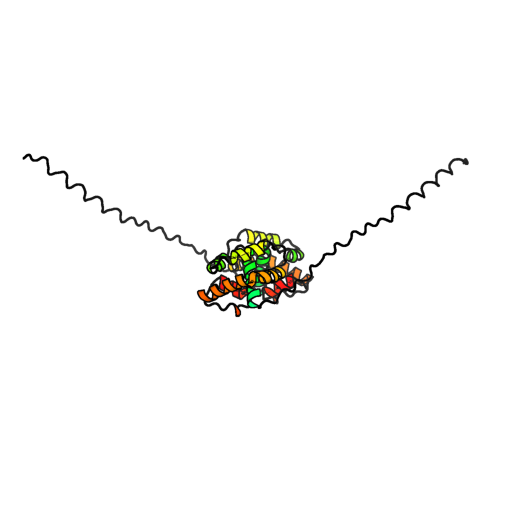N B 1 51 ? 1.136 -4.953 0.63 1 96.81 51 ASN B O 1
ATOM 1532 N N . PHE B 1 52 ? 2.666 -5.906 -0.646 1 97.44 52 PHE B N 1
ATOM 1533 C CA . PHE B 1 52 ? 2.125 -5.387 -1.896 1 97.44 52 PHE B CA 1
ATOM 1534 C C . PHE B 1 52 ? 0.722 -5.93 -2.146 1 97.44 52 PHE B C 1
ATOM 1536 O O . PHE B 1 52 ? -0.194 -5.168 -2.473 1 97.44 52 PHE B O 1
ATOM 1543 N N . TYR B 1 53 ? 0.504 -7.223 -1.956 1 98.12 53 TYR B N 1
ATOM 1544 C CA . TYR B 1 53 ? -0.777 -7.891 -2.16 1 98.12 53 TYR B CA 1
ATOM 1545 C C . TYR B 1 53 ? -1.857 -7.277 -1.278 1 98.12 53 TYR B C 1
ATOM 1547 O O . TYR B 1 53 ? -2.963 -6.992 -1.746 1 98.12 53 TYR B O 1
ATOM 1555 N N . ILE B 1 54 ? -1.501 -7.039 -0.063 1 96.69 54 ILE B N 1
ATOM 1556 C CA . ILE B 1 54 ? -2.461 -6.492 0.89 1 96.69 54 ILE B CA 1
ATOM 1557 C C . ILE B 1 54 ? -2.854 -5.078 0.47 1 96.69 54 ILE B C 1
ATOM 1559 O O . ILE B 1 54 ? -4.027 -4.699 0.555 1 96.69 54 ILE B O 1
ATOM 1563 N N . SER B 1 55 ? -1.933 -4.332 -0.011 1 93.44 55 SER B N 1
ATOM 1564 C CA . SER B 1 55 ? -2.24 -3 -0.525 1 93.44 55 SER B CA 1
ATOM 1565 C C . SER B 1 55 ? -3.205 -3.072 -1.704 1 93.44 55 SER B C 1
ATOM 1567 O O . SER B 1 55 ? -4.152 -2.289 -1.787 1 93.44 55 SER B O 1
ATOM 1569 N N . GLU B 1 56 ? -2.928 -3.957 -2.609 1 93.94 56 GLU B N 1
ATOM 1570 C CA . GLU B 1 56 ? -3.816 -4.145 -3.752 1 93.94 56 GLU B CA 1
ATOM 1571 C C . GLU B 1 56 ? -5.203 -4.602 -3.307 1 93.94 56 GLU B C 1
ATOM 1573 O O . GLU B 1 56 ? -6.215 -4.152 -3.846 1 93.94 56 GLU B O 1
ATOM 1578 N N . PHE B 1 57 ? -5.211 -5.488 -2.312 1 95.75 57 PHE B N 1
ATOM 1579 C CA . PHE B 1 57 ? -6.457 -5.988 -1.74 1 95.75 57 PHE B CA 1
ATOM 1580 C C . PHE B 1 57 ? -7.277 -4.848 -1.149 1 95.75 57 PHE B C 1
ATOM 1582 O O . PHE B 1 57 ? -8.469 -4.723 -1.432 1 95.75 57 PHE B O 1
ATOM 1589 N N . ASP B 1 58 ? -6.598 -4 -0.46 1 91.25 58 ASP B N 1
ATOM 1590 C CA . ASP B 1 58 ? -7.254 -2.875 0.2 1 91.25 58 ASP B CA 1
ATOM 1591 C C . ASP B 1 58 ? -7.867 -1.92 -0.822 1 91.25 58 ASP B C 1
ATOM 1593 O O . ASP B 1 58 ? -8.922 -1.333 -0.577 1 91.25 58 ASP B O 1
ATOM 1597 N N . GLY B 1 59 ? -7.168 -1.758 -1.867 1 88.38 59 GLY B N 1
ATOM 1598 C CA . GLY B 1 59 ? -7.629 -0.841 -2.898 1 88.38 59 GLY B CA 1
ATOM 1599 C C . GLY B 1 59 ? -8.508 -1.507 -3.939 1 88.38 59 GLY B C 1
ATOM 1600 O O . GLY B 1 59 ? -8.898 -0.877 -4.926 1 88.38 59 GLY B O 1
ATOM 1601 N N . ASP B 1 60 ? -8.82 -2.754 -3.789 1 90.06 60 ASP B N 1
ATOM 1602 C CA . ASP B 1 60 ? -9.602 -3.523 -4.75 1 90.06 60 ASP B CA 1
ATOM 1603 C C . ASP B 1 60 ? -8.953 -3.512 -6.129 1 90.06 60 ASP B C 1
ATOM 1605 O O . ASP B 1 60 ? -9.625 -3.312 -7.141 1 90.06 60 ASP B O 1
ATOM 1609 N N . ASN B 1 61 ? -7.625 -3.656 -6.105 1 91.5 61 ASN B N 1
ATOM 1610 C CA . ASN B 1 61 ? -6.824 -3.598 -7.324 1 91.5 61 ASN B CA 1
ATOM 1611 C C . ASN B 1 61 ? -6.113 -4.918 -7.59 1 91.5 61 ASN B C 1
ATOM 1613 O O . ASN B 1 61 ? -4.934 -4.934 -7.941 1 91.5 61 ASN B O 1
ATOM 1617 N N . LEU B 1 62 ? -6.844 -6.082 -7.422 1 95.25 62 LEU B N 1
ATOM 1618 C CA . LEU B 1 62 ? -6.188 -7.379 -7.52 1 95.25 62 LEU B CA 1
ATOM 1619 C C . LEU B 1 62 ? -6.387 -7.992 -8.898 1 95.25 62 LEU B C 1
ATOM 1621 O O . LEU B 1 62 ? -6.031 -9.148 -9.133 1 95.25 62 LEU B O 1
ATOM 1625 N N . GLU B 1 63 ? -6.812 -7.262 -9.914 1 94.5 63 GLU B N 1
ATOM 1626 C CA . GLU B 1 63 ? -7.152 -7.773 -11.242 1 94.5 63 GLU B CA 1
ATOM 1627 C C . GLU B 1 63 ? -5.941 -8.406 -11.914 1 94.5 63 GLU B C 1
ATOM 1629 O O . GLU B 1 63 ? -6.043 -9.484 -12.508 1 94.5 63 GLU B O 1
ATOM 1634 N N . VAL B 1 64 ? -4.824 -7.762 -11.781 1 95.44 64 VAL B N 1
ATOM 1635 C CA . VAL B 1 64 ? -3.621 -8.266 -12.43 1 95.44 64 VAL B CA 1
ATOM 1636 C C . VAL B 1 64 ? -3.164 -9.555 -11.742 1 95.44 64 VAL B C 1
ATOM 1638 O O . VAL B 1 64 ? -2.896 -10.562 -12.406 1 95.44 64 VAL B O 1
ATOM 1641 N N . ILE B 1 65 ? -3.143 -9.578 -10.445 1 97.31 65 ILE B N 1
ATOM 1642 C CA . ILE B 1 65 ? -2.707 -10.75 -9.695 1 97.31 65 ILE B CA 1
ATOM 1643 C C . ILE B 1 65 ? -3.646 -11.922 -9.977 1 97.31 65 ILE B C 1
ATOM 1645 O O . ILE B 1 65 ? -3.209 -13.07 -10.055 1 97.31 65 ILE B O 1
ATOM 1649 N N . ASN B 1 66 ? -4.898 -11.586 -10.172 1 97.5 66 ASN B N 1
ATOM 1650 C CA . ASN B 1 66 ? -5.91 -12.602 -10.43 1 97.5 66 ASN B CA 1
ATOM 1651 C C . ASN B 1 66 ? -5.59 -13.398 -11.695 1 97.5 66 ASN B C 1
ATOM 1653 O O . ASN B 1 66 ? -5.938 -14.578 -11.797 1 97.5 66 ASN B O 1
ATOM 1657 N N . LEU B 1 67 ? -4.84 -12.797 -12.664 1 97.25 67 LEU B N 1
ATOM 1658 C CA . LEU B 1 67 ? -4.465 -13.461 -13.914 1 97.25 67 LEU B CA 1
ATOM 1659 C C . LEU B 1 67 ? -3.498 -14.609 -13.641 1 97.25 67 LEU B C 1
ATOM 1661 O O . LEU B 1 67 ? -3.344 -15.5 -14.484 1 97.25 67 LEU B O 1
ATOM 1665 N N . TYR B 1 68 ? -2.918 -14.531 -12.508 1 97.94 68 TYR B N 1
ATOM 1666 C CA . TYR B 1 68 ? -1.874 -15.508 -12.219 1 97.94 68 TYR B CA 1
ATOM 1667 C C . TYR B 1 68 ? -2.277 -16.422 -11.07 1 97.94 68 TYR B C 1
ATOM 1669 O O . TYR B 1 68 ? -1.433 -17.094 -10.477 1 97.94 68 TYR B O 1
ATOM 1677 N N . ASP B 1 69 ? -3.547 -16.438 -10.734 1 98.12 69 ASP B N 1
ATOM 1678 C CA . ASP B 1 69 ? -4.066 -17.312 -9.688 1 98.12 69 ASP B CA 1
ATOM 1679 C C . ASP B 1 69 ? -4.73 -18.547 -10.289 1 98.12 69 ASP B C 1
ATOM 1681 O O . ASP B 1 69 ? -5.957 -18.656 -10.289 1 98.12 69 ASP B O 1
ATOM 1685 N N . ASP B 1 70 ? -3.963 -19.562 -10.562 1 94.88 70 ASP B N 1
ATOM 1686 C CA . ASP B 1 70 ? -4.461 -20.766 -11.227 1 94.88 70 ASP B CA 1
ATOM 1687 C C . ASP B 1 70 ? -5.207 -21.672 -10.25 1 94.88 70 ASP B C 1
ATOM 1689 O O . ASP B 1 70 ? -5.992 -22.516 -10.664 1 94.88 70 ASP B O 1
ATOM 1693 N N . ASN B 1 71 ? -5.062 -21.531 -9.008 1 95.06 71 ASN B N 1
ATOM 1694 C CA . ASN B 1 71 ? -5.574 -22.516 -8.078 1 95.06 71 ASN B CA 1
ATOM 1695 C C . ASN B 1 71 ? -6.395 -21.875 -6.961 1 95.06 71 ASN B C 1
ATOM 1697 O O . ASN B 1 71 ? -6.383 -22.359 -5.824 1 95.06 71 ASN B O 1
ATOM 1701 N N . HIS B 1 72 ? -6.961 -20.734 -7.156 1 96.44 72 HIS B N 1
ATOM 1702 C CA . HIS B 1 72 ? -7.859 -20.031 -6.238 1 96.44 72 HIS B CA 1
ATOM 1703 C C . HIS B 1 72 ? -7.164 -19.75 -4.91 1 96.44 72 HIS B C 1
ATOM 1705 O O . HIS B 1 72 ? -7.777 -19.859 -3.846 1 96.44 72 HIS B O 1
ATOM 1711 N N . ASN B 1 73 ? -5.852 -19.531 -4.984 1 98.69 73 ASN B N 1
ATOM 1712 C CA . ASN B 1 73 ? -5.09 -19.141 -3.803 1 98.69 73 ASN B CA 1
ATOM 1713 C C . ASN B 1 73 ? -5.629 -17.844 -3.191 1 98.69 73 ASN B C 1
ATOM 1715 O O . ASN B 1 73 ? -5.637 -17.688 -1.97 1 98.69 73 ASN B O 1
ATOM 1719 N N . MET B 1 74 ? -6.137 -16.969 -4.02 1 98.44 74 MET B N 1
ATOM 1720 C CA . MET B 1 74 ? -6.574 -15.648 -3.57 1 98.44 74 MET B CA 1
ATOM 1721 C C . MET B 1 74 ? -7.801 -15.758 -2.672 1 98.44 74 MET B C 1
ATOM 1723 O O . MET B 1 74 ? -8.016 -14.922 -1.793 1 98.44 74 MET B O 1
ATOM 1727 N N . VAL B 1 75 ? -8.586 -16.812 -2.869 1 98.06 75 VAL B N 1
ATOM 1728 C CA . VAL B 1 75 ? -9.773 -17.016 -2.045 1 98.06 75 VAL B CA 1
ATOM 1729 C C . VAL B 1 75 ? -9.359 -17.219 -0.588 1 98.06 75 VAL B C 1
ATOM 1731 O O . VAL B 1 75 ? -9.906 -16.578 0.312 1 98.06 75 VAL B O 1
ATOM 1734 N N . ASP B 1 76 ? -8.328 -18 -0.446 1 98.19 76 ASP B N 1
ATOM 1735 C CA . ASP B 1 76 ? -7.832 -18.281 0.897 1 98.19 76 ASP B CA 1
ATOM 1736 C C . ASP B 1 76 ? -7.184 -17.047 1.51 1 98.19 76 ASP B C 1
ATOM 1738 O O . ASP B 1 76 ? -7.465 -16.703 2.658 1 98.19 76 ASP B O 1
ATOM 1742 N N . ILE B 1 77 ? -6.324 -16.406 0.784 1 98.5 77 ILE B N 1
ATOM 1743 C CA . ILE B 1 77 ? -5.609 -15.227 1.273 1 98.5 77 ILE B CA 1
ATOM 1744 C C . ILE B 1 77 ? -6.605 -14.125 1.631 1 98.5 77 ILE B C 1
ATOM 1746 O O . ILE B 1 77 ? -6.582 -13.602 2.744 1 98.5 77 ILE B O 1
ATOM 1750 N N . ASN B 1 78 ? -7.574 -13.867 0.705 1 98.06 78 ASN B N 1
ATOM 1751 C CA . ASN B 1 78 ? -8.547 -12.805 0.914 1 98.06 78 ASN B CA 1
ATOM 1752 C C . ASN B 1 78 ? -9.461 -13.102 2.094 1 98.06 78 ASN B C 1
ATOM 1754 O O . ASN B 1 78 ? -9.805 -12.203 2.865 1 98.06 78 ASN B O 1
ATOM 1758 N N . GLY B 1 79 ? -9.836 -14.375 2.232 1 98 79 GLY B N 1
ATOM 1759 C CA . GLY B 1 79 ? -10.625 -14.758 3.393 1 98 79 GLY B CA 1
ATOM 1760 C C . GLY B 1 79 ? -9.93 -14.469 4.711 1 98 79 GLY B C 1
ATOM 1761 O O . GLY B 1 79 ? -10.555 -13.961 5.648 1 98 79 GLY B O 1
ATOM 1762 N N . TYR B 1 80 ? -8.688 -14.805 4.727 1 98.12 80 TYR B N 1
ATOM 1763 C CA . TYR B 1 80 ? -7.914 -14.531 5.934 1 98.12 80 TYR B CA 1
ATOM 1764 C C . TYR B 1 80 ? -7.836 -13.039 6.207 1 98.12 80 TYR B C 1
ATOM 1766 O O . TYR B 1 80 ? -8.016 -12.602 7.344 1 98.12 80 TYR B O 1
ATOM 1774 N N . LEU B 1 81 ? -7.52 -12.266 5.207 1 97.19 81 LEU B N 1
ATOM 1775 C CA . LEU B 1 81 ? -7.367 -10.82 5.355 1 97.19 81 LEU B CA 1
ATOM 1776 C C . LEU B 1 81 ? -8.664 -10.18 5.848 1 97.19 81 LEU B C 1
ATOM 1778 O O . LEU B 1 81 ? -8.641 -9.32 6.73 1 97.19 81 LEU B O 1
ATOM 1782 N N . LEU B 1 82 ? -9.773 -10.648 5.328 1 96.19 82 LEU B N 1
ATOM 1783 C CA . LEU B 1 82 ? -11.078 -10.117 5.703 1 96.19 82 LEU B CA 1
ATOM 1784 C C . LEU B 1 82 ? -11.375 -10.391 7.172 1 96.19 82 LEU B C 1
ATOM 1786 O O . LEU B 1 82 ? -12 -9.57 7.848 1 96.19 82 LEU B O 1
ATOM 1790 N N . ASN B 1 83 ? -10.844 -11.469 7.711 1 96.19 83 ASN B N 1
ATOM 1791 C CA . ASN B 1 83 ? -11.117 -11.867 9.086 1 96.19 83 ASN B CA 1
ATOM 1792 C C . ASN B 1 83 ? -10.188 -11.172 10.07 1 96.19 83 ASN B C 1
ATOM 1794 O O . ASN B 1 83 ? -10.406 -11.227 11.281 1 96.19 83 ASN B O 1
ATOM 1798 N N . ASN B 1 84 ? -9.148 -10.508 9.531 1 93.31 84 ASN B N 1
ATOM 1799 C CA . ASN B 1 84 ? -8.125 -9.906 10.391 1 93.31 84 ASN B CA 1
ATOM 1800 C C . ASN B 1 84 ? -7.836 -8.461 9.992 1 93.31 84 ASN B C 1
ATOM 1802 O O . ASN B 1 84 ? -6.699 -8 10.117 1 93.31 84 ASN B O 1
ATOM 1806 N N . ILE B 1 85 ? -8.82 -7.766 9.523 1 85.69 85 ILE B N 1
ATOM 1807 C CA . ILE B 1 85 ? -8.703 -6.43 8.953 1 85.69 85 ILE B CA 1
ATOM 1808 C C . ILE B 1 85 ? -8.266 -5.441 10.039 1 85.69 85 ILE B C 1
ATOM 1810 O O . ILE B 1 85 ? -7.773 -4.355 9.734 1 85.69 85 ILE B O 1
ATOM 1814 N N . HIS B 1 86 ? -8.391 -5.836 11.281 1 86.69 86 HIS B N 1
ATOM 1815 C CA . HIS B 1 86 ? -8.102 -4.93 12.391 1 86.69 86 HIS B CA 1
ATOM 1816 C C . HIS B 1 86 ? -6.613 -4.918 12.719 1 86.69 86 HIS B C 1
ATOM 1818 O O . HIS B 1 86 ? -6.152 -4.086 13.5 1 86.69 86 HIS B O 1
ATOM 1824 N N . PHE B 1 87 ? -5.875 -5.875 12.242 1 87.94 87 PHE B N 1
ATOM 1825 C CA . PHE B 1 87 ? -4.434 -5.898 12.469 1 87.94 87 PHE B CA 1
ATOM 1826 C C . PHE B 1 87 ? -3.756 -4.723 11.773 1 87.94 87 PHE B C 1
ATOM 1828 O O . PHE B 1 87 ? -4.125 -4.367 10.648 1 87.94 87 PHE B O 1
ATOM 1835 N N . PRO B 1 88 ? -2.723 -4.223 12.516 1 84.81 88 PRO B N 1
ATOM 1836 C CA . PRO B 1 88 ? -1.837 -3.332 11.758 1 84.81 88 PRO B CA 1
ATOM 1837 C C . PRO B 1 88 ? -1.127 -4.043 10.609 1 84.81 88 PRO B C 1
ATOM 1839 O O . PRO B 1 88 ? -0.96 -5.266 10.641 1 84.81 88 PRO B O 1
ATOM 1842 N N . ARG B 1 89 ? -0.721 -3.262 9.625 1 88.12 89 ARG B N 1
ATOM 1843 C CA . ARG B 1 89 ? -0.194 -3.768 8.359 1 88.12 89 ARG B CA 1
ATOM 1844 C C . ARG B 1 89 ? 0.941 -4.758 8.602 1 88.12 89 ARG B C 1
ATOM 1846 O O . ARG B 1 89 ? 0.931 -5.863 8.055 1 88.12 89 ARG B O 1
ATOM 1853 N N . LYS B 1 90 ? 1.942 -4.414 9.398 1 88.5 90 LYS B N 1
ATOM 1854 C CA . LYS B 1 90 ? 3.088 -5.285 9.641 1 88.5 90 LYS B CA 1
ATOM 1855 C C . LYS B 1 90 ? 2.65 -6.605 10.266 1 88.5 90 LYS B C 1
ATOM 1857 O O . LYS B 1 90 ? 3.107 -7.676 9.852 1 88.5 90 LYS B O 1
ATOM 1862 N N . LYS B 1 91 ? 1.785 -6.457 11.203 1 90.94 91 LYS B N 1
ATOM 1863 C CA . LYS B 1 91 ? 1.267 -7.656 11.859 1 90.94 91 LYS B CA 1
ATOM 1864 C C . LYS B 1 91 ? 0.457 -8.508 10.891 1 90.94 91 LYS B C 1
ATOM 1866 O O . LYS B 1 91 ? 0.528 -9.742 10.922 1 90.94 91 LYS B O 1
ATOM 1871 N N . LEU B 1 92 ? -0.292 -7.891 10.117 1 94.31 92 LEU B N 1
ATOM 1872 C CA . LEU B 1 92 ? -1.107 -8.586 9.125 1 94.31 92 LEU B CA 1
ATOM 1873 C C . LEU B 1 92 ? -0.232 -9.359 8.148 1 94.31 92 LEU B C 1
ATOM 1875 O O . LEU B 1 92 ? -0.521 -10.516 7.828 1 94.31 92 LEU B O 1
ATOM 1879 N N . VAL B 1 93 ? 0.838 -8.789 7.68 1 95.19 93 VAL B N 1
ATOM 1880 C CA . VAL B 1 93 ? 1.78 -9.438 6.773 1 95.19 93 VAL B CA 1
ATOM 1881 C C . VAL B 1 93 ? 2.383 -10.664 7.445 1 95.19 93 VAL B C 1
ATOM 1883 O O . VAL B 1 93 ? 2.389 -11.758 6.871 1 95.19 93 VAL B O 1
ATOM 1886 N N . ASP B 1 94 ? 2.791 -10.492 8.68 1 94.12 94 ASP B N 1
ATOM 1887 C CA . ASP B 1 94 ? 3.416 -11.594 9.406 1 94.12 94 ASP B CA 1
ATOM 1888 C C . ASP B 1 94 ? 2.438 -12.75 9.586 1 94.12 94 ASP B C 1
ATOM 1890 O O . ASP B 1 94 ? 2.787 -13.906 9.352 1 94.12 94 ASP B O 1
ATOM 1894 N N . HIS B 1 95 ? 1.22 -12.406 9.906 1 95.19 95 HIS B N 1
ATOM 1895 C CA . HIS B 1 95 ? 0.257 -13.438 10.258 1 95.19 95 HIS B CA 1
ATOM 1896 C C . HIS B 1 95 ? -0.305 -14.125 9.016 1 95.19 95 HIS B C 1
ATOM 1898 O O . HIS B 1 95 ? -0.523 -15.336 9.016 1 95.19 95 HIS B O 1
ATOM 1904 N N . VAL B 1 96 ? -0.507 -13.359 7.996 1 97.62 96 VAL B N 1
ATOM 1905 C CA . VAL B 1 96 ? -1.049 -13.992 6.801 1 97.62 96 VAL B CA 1
ATOM 1906 C C . VAL B 1 96 ? -0.026 -14.977 6.227 1 97.62 96 VAL B C 1
ATOM 1908 O O . VAL B 1 96 ? -0.392 -16.031 5.719 1 97.62 96 VAL B O 1
ATOM 1911 N N . LEU B 1 97 ? 1.25 -14.625 6.34 1 98.06 97 LEU B N 1
ATOM 1912 C CA . LEU B 1 97 ? 2.291 -15.5 5.812 1 98.06 97 LEU B CA 1
ATOM 1913 C C . LEU B 1 97 ? 2.484 -16.719 6.711 1 98.06 97 LEU B C 1
ATOM 1915 O O . LEU B 1 97 ? 2.979 -17.75 6.258 1 98.06 97 LEU B O 1
ATOM 1919 N N . GLN B 1 98 ? 2.098 -16.625 7.945 1 95.94 98 GLN B N 1
ATOM 1920 C CA . GLN B 1 98 ? 2.176 -17.766 8.852 1 95.94 98 GLN B CA 1
ATOM 1921 C C . GLN B 1 98 ? 1.229 -18.875 8.422 1 95.94 98 GLN B C 1
ATOM 1923 O O . GLN B 1 98 ? 1.545 -20.062 8.57 1 95.94 98 GLN B O 1
ATOM 1928 N N . TYR B 1 99 ? 0.133 -18.516 7.828 1 96.44 99 TYR B N 1
ATOM 1929 C CA . TYR B 1 99 ? -0.903 -19.5 7.551 1 96.44 99 TYR B CA 1
ATOM 1930 C C . TYR B 1 99 ? -1.022 -19.75 6.055 1 96.44 99 TYR B C 1
ATOM 1932 O O . TYR B 1 99 ? -1.464 -20.828 5.633 1 96.44 99 TYR B O 1
ATOM 1940 N N . HIS B 1 100 ? -0.659 -18.781 5.254 1 97.69 100 HIS B N 1
ATOM 1941 C CA . HIS B 1 100 ? -0.969 -18.859 3.832 1 97.69 100 HIS B CA 1
ATOM 1942 C C . HIS B 1 100 ? 0.266 -18.594 2.982 1 97.69 100 HIS B C 1
ATOM 1944 O O . HIS B 1 100 ? 0.154 -18.078 1.865 1 97.69 100 HIS B O 1
ATOM 1950 N N . ASP B 1 101 ? 1.479 -18.891 3.5 1 97.88 101 ASP B N 1
ATOM 1951 C CA . ASP B 1 101 ? 2.695 -18.672 2.723 1 97.88 101 ASP B CA 1
ATOM 1952 C C . ASP B 1 101 ? 2.676 -19.484 1.433 1 97.88 101 ASP B C 1
ATOM 1954 O O . ASP B 1 101 ? 3.119 -19.016 0.384 1 97.88 101 ASP B O 1
ATOM 1958 N N . TYR B 1 102 ? 2.115 -20.656 1.523 1 98 102 TYR B N 1
ATOM 1959 C CA . TYR B 1 102 ? 2.076 -21.516 0.347 1 98 102 TYR B CA 1
ATOM 1960 C C . TYR B 1 102 ? 1.207 -20.906 -0.747 1 98 102 TYR B C 1
ATOM 1962 O O . TYR B 1 102 ? 1.523 -21.031 -1.934 1 98 102 TYR B O 1
ATOM 1970 N N . ASN B 1 103 ? 0.094 -20.234 -0.385 1 98.75 103 ASN B N 1
ATOM 1971 C CA . ASN B 1 103 ? -0.778 -19.578 -1.349 1 98.75 103 ASN B CA 1
ATOM 1972 C C . ASN B 1 103 ? -0.048 -18.453 -2.09 1 98.75 103 ASN B C 1
ATOM 1974 O O . ASN B 1 103 ? -0.131 -18.359 -3.316 1 98.75 103 ASN B O 1
ATOM 1978 N N . PHE B 1 104 ? 0.722 -17.719 -1.341 1 98.81 104 PHE B N 1
ATOM 1979 C CA . PHE B 1 104 ? 1.508 -16.641 -1.944 1 98.81 104 PHE B CA 1
ATOM 1980 C C . PHE B 1 104 ? 2.576 -17.219 -2.871 1 98.81 104 PHE B C 1
ATOM 1982 O O . PHE B 1 104 ? 2.77 -16.719 -3.982 1 98.81 104 PHE B O 1
ATOM 1989 N N . LYS B 1 105 ? 3.238 -18.219 -2.438 1 98.56 105 LYS B N 1
ATOM 1990 C CA . LYS B 1 105 ? 4.305 -18.844 -3.221 1 98.56 105 LYS B CA 1
ATOM 1991 C C . LYS B 1 105 ? 3.764 -19.406 -4.527 1 98.56 105 LYS B C 1
ATOM 1993 O O . LYS B 1 105 ? 4.414 -19.312 -5.57 1 98.56 105 LYS B O 1
ATOM 1998 N N . ASN B 1 106 ? 2.592 -19.953 -4.469 1 98.69 106 ASN B N 1
ATOM 1999 C CA . ASN B 1 106 ? 1.983 -20.5 -5.68 1 98.69 106 ASN B CA 1
ATOM 2000 C C . ASN B 1 106 ? 1.705 -19.391 -6.703 1 98.69 106 ASN B C 1
ATOM 2002 O O . ASN B 1 106 ? 1.989 -19.562 -7.891 1 98.69 106 ASN B O 1
ATOM 2006 N N . ILE B 1 107 ? 1.185 -18.297 -6.258 1 98.69 107 ILE B N 1
ATOM 2007 C CA . ILE B 1 107 ? 0.926 -17.172 -7.141 1 98.69 107 ILE B CA 1
ATOM 2008 C C . ILE B 1 107 ? 2.236 -16.688 -7.75 1 98.69 107 ILE B C 1
ATOM 2010 O O . ILE B 1 107 ? 2.316 -16.453 -8.961 1 98.69 107 ILE B O 1
ATOM 2014 N N . LEU B 1 108 ? 3.26 -16.641 -6.934 1 98.56 108 LEU B N 1
ATOM 2015 C CA . LEU B 1 108 ? 4.559 -16.156 -7.391 1 98.56 108 LEU B CA 1
ATOM 2016 C C . LEU B 1 108 ? 5.164 -17.109 -8.414 1 98.56 108 LEU B C 1
ATOM 2018 O O . LEU B 1 108 ? 5.801 -16.672 -9.375 1 98.56 108 LEU B O 1
ATOM 2022 N N . ASN B 1 109 ? 4.969 -18.344 -8.219 1 98.44 109 ASN B N 1
ATOM 2023 C CA . ASN B 1 109 ? 5.457 -19.344 -9.164 1 98.44 109 ASN B CA 1
ATOM 2024 C C . ASN B 1 109 ? 4.812 -19.172 -10.539 1 98.44 109 ASN B C 1
ATOM 2026 O O . ASN B 1 109 ? 5.492 -19.25 -11.562 1 98.44 109 ASN B O 1
ATOM 2030 N N . VAL B 1 110 ? 3.521 -18.953 -10.523 1 98.5 110 VAL B N 1
ATOM 2031 C CA . VAL B 1 110 ? 2.805 -18.766 -11.781 1 98.5 110 VAL B CA 1
ATOM 2032 C C . VAL B 1 110 ? 3.271 -17.484 -12.453 1 98.5 110 VAL B C 1
ATOM 2034 O O . VAL B 1 110 ? 3.494 -17.453 -13.664 1 98.5 110 VAL B O 1
ATOM 2037 N N . ILE B 1 111 ? 3.439 -16.422 -11.672 1 98.31 111 ILE B N 1
ATOM 2038 C CA . ILE B 1 111 ? 3.949 -15.164 -12.203 1 98.31 111 ILE B CA 1
ATOM 2039 C C . ILE B 1 111 ? 5.309 -15.398 -12.859 1 98.31 111 ILE B C 1
ATOM 2041 O O . ILE B 1 111 ? 5.543 -14.945 -13.984 1 98.31 111 ILE B O 1
ATOM 2045 N N . ALA B 1 112 ? 6.16 -16.078 -12.156 1 98.25 112 ALA B N 1
ATOM 2046 C CA . ALA B 1 112 ? 7.492 -16.359 -12.688 1 98.25 112 ALA B CA 1
ATOM 2047 C C . ALA B 1 112 ? 7.406 -17.141 -13.992 1 98.25 112 ALA B C 1
ATOM 2049 O O . ALA B 1 112 ? 8.094 -16.812 -14.969 1 98.25 112 ALA B O 1
ATOM 2050 N N . GLU B 1 113 ? 6.605 -18.062 -14 1 97.81 113 GLU B N 1
ATOM 2051 C CA . GLU B 1 113 ? 6.461 -18.938 -15.156 1 97.81 113 GLU B CA 1
ATOM 2052 C C . GLU B 1 113 ? 5.922 -18.172 -16.359 1 97.81 11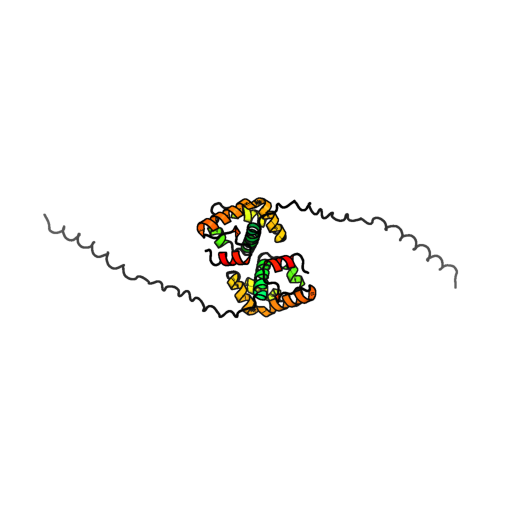3 GLU B C 1
ATOM 2054 O O . GLU B 1 113 ? 6.395 -18.359 -17.484 1 97.81 113 GLU B O 1
ATOM 2059 N N . LYS B 1 114 ? 4.965 -17.344 -16.078 1 97.06 114 LYS B N 1
ATOM 2060 C CA . LYS B 1 114 ? 4.234 -16.734 -17.172 1 97.06 114 LYS B CA 1
ATOM 2061 C C . LYS B 1 114 ? 4.906 -15.43 -17.625 1 97.06 114 LYS B C 1
ATOM 2063 O O . LYS B 1 114 ? 4.742 -15.008 -18.781 1 97.06 114 LYS B O 1
ATOM 2068 N N . THR B 1 115 ? 5.633 -14.805 -16.719 1 96.88 115 THR B N 1
ATOM 2069 C CA . THR B 1 115 ? 6.148 -13.484 -17.078 1 96.88 115 THR B CA 1
ATOM 2070 C C . THR B 1 115 ? 7.676 -13.492 -17.094 1 96.88 115 THR B C 1
ATOM 2072 O O . THR B 1 115 ? 8.297 -12.531 -17.547 1 96.88 115 THR B O 1
ATOM 2075 N N . GLY B 1 116 ? 8.258 -14.422 -16.516 1 95.88 116 GLY B N 1
ATOM 2076 C CA . GLY B 1 116 ? 9.711 -14.461 -16.406 1 95.88 116 GLY B CA 1
ATOM 2077 C C . GLY B 1 116 ? 10.25 -13.641 -15.258 1 95.88 116 GLY B C 1
ATOM 2078 O O . GLY B 1 116 ? 11.461 -13.555 -15.062 1 95.88 116 GLY B O 1
ATOM 2079 N N . ALA B 1 117 ? 9.375 -13.156 -14.5 1 96.44 117 ALA B N 1
ATOM 2080 C CA . ALA B 1 117 ? 9.797 -12.422 -13.305 1 96.44 117 ALA B CA 1
ATOM 2081 C C . ALA B 1 117 ? 10.562 -13.328 -12.352 1 96.44 117 ALA B C 1
ATOM 2083 O O . ALA B 1 117 ? 10.383 -14.547 -12.359 1 96.44 117 ALA B O 1
ATOM 2084 N N . LYS B 1 118 ? 11.508 -12.641 -11.594 1 97.88 118 LYS B N 1
ATOM 2085 C CA . LYS B 1 118 ? 12.242 -13.328 -10.531 1 97.88 118 LYS B CA 1
ATOM 2086 C C . LYS B 1 118 ? 11.812 -12.836 -9.156 1 97.88 118 LYS B C 1
ATOM 2088 O O . LYS B 1 118 ? 12.492 -12 -8.547 1 97.88 118 LYS B O 1
ATOM 2093 N N . PRO B 1 119 ? 10.734 -13.43 -8.617 1 98.19 119 PRO B N 1
ATOM 2094 C CA . PRO B 1 119 ? 10.156 -12.93 -7.363 1 98.19 119 PRO B CA 1
ATOM 2095 C C . PRO B 1 119 ? 11.18 -12.828 -6.238 1 98.19 119 PRO B C 1
ATOM 2097 O O . PRO B 1 119 ? 11.133 -11.898 -5.43 1 98.19 119 PRO B O 1
ATOM 2100 N N . GLU B 1 120 ? 12.133 -13.711 -6.207 1 97.94 120 GLU B N 1
ATOM 2101 C CA . GLU B 1 120 ? 13.117 -13.742 -5.125 1 97.94 120 GLU B CA 1
ATOM 2102 C C . GLU B 1 120 ? 14.039 -12.531 -5.18 1 97.94 120 GLU B C 1
ATOM 2104 O O . GLU B 1 120 ? 14.719 -12.211 -4.199 1 97.94 120 GLU B O 1
ATOM 2109 N N . GLU B 1 121 ? 14.016 -11.844 -6.293 1 97.94 121 GLU B N 1
ATOM 2110 C CA . GLU B 1 121 ? 14.867 -10.672 -6.469 1 97.94 121 GLU B CA 1
ATOM 2111 C C . GLU B 1 121 ? 14.07 -9.383 -6.332 1 97.94 121 GLU B C 1
ATOM 2113 O O . GLU B 1 121 ? 14.641 -8.289 -6.316 1 97.94 121 GLU B O 1
ATOM 2118 N N . MET B 1 122 ? 12.797 -9.516 -6.23 1 97.19 122 MET B N 1
ATOM 2119 C CA . MET B 1 122 ? 11.93 -8.352 -6.082 1 97.19 122 MET B CA 1
ATOM 2120 C C . MET B 1 122 ? 11.734 -8 -4.613 1 97.19 122 MET B C 1
ATOM 2122 O O . MET B 1 122 ? 10.742 -8.391 -4 1 97.19 122 MET B O 1
ATOM 2126 N N . LEU B 1 123 ? 12.633 -7.086 -4.133 1 96.88 123 LEU B N 1
ATOM 2127 C CA . LEU B 1 123 ? 12.773 -6.93 -2.688 1 96.88 123 LEU B CA 1
ATOM 2128 C C . LEU B 1 123 ? 12.211 -5.586 -2.23 1 96.88 123 LEU B C 1
ATOM 2130 O O . LEU B 1 123 ? 12.391 -5.195 -1.076 1 96.88 123 LEU B O 1
ATOM 2134 N N . THR B 1 124 ? 11.531 -4.824 -3.148 1 94.69 124 THR B N 1
ATOM 2135 C CA . THR B 1 124 ? 10.93 -3.553 -2.768 1 94.69 124 THR B CA 1
ATOM 2136 C C . THR B 1 124 ? 9.477 -3.488 -3.217 1 94.69 124 THR B C 1
ATOM 2138 O O . THR B 1 124 ? 9.078 -4.176 -4.16 1 94.69 124 THR B O 1
ATOM 2141 N N . TYR B 1 125 ? 8.75 -2.654 -2.471 1 95.19 125 TYR B N 1
ATOM 2142 C CA . TYR B 1 125 ? 7.363 -2.396 -2.836 1 95.19 125 TYR B CA 1
ATOM 2143 C C . TYR B 1 125 ? 7.266 -1.855 -4.258 1 95.19 125 TYR B C 1
ATOM 2145 O O . TYR B 1 125 ? 6.406 -2.283 -5.031 1 95.19 125 TYR B O 1
ATOM 2153 N N . GLU B 1 126 ? 8.195 -0.996 -4.648 1 92.69 126 GLU B N 1
ATOM 2154 C CA . GLU B 1 126 ? 8.211 -0.339 -5.953 1 92.69 126 GLU B CA 1
ATOM 2155 C C . GLU B 1 126 ? 8.461 -1.345 -7.074 1 92.69 126 GLU B C 1
ATOM 2157 O O . GLU B 1 126 ? 7.938 -1.193 -8.18 1 92.69 126 GLU B O 1
ATOM 2162 N N . ALA B 1 127 ? 9.227 -2.328 -6.785 1 94.69 127 ALA B N 1
ATOM 2163 C CA . ALA B 1 127 ? 9.469 -3.361 -7.789 1 94.69 127 ALA B CA 1
ATOM 2164 C C . ALA B 1 127 ? 8.164 -4.055 -8.18 1 94.69 127 ALA B C 1
ATOM 2166 O O . ALA B 1 127 ? 7.918 -4.301 -9.367 1 94.69 127 ALA B O 1
ATOM 2167 N N . TRP B 1 128 ? 7.273 -4.316 -7.238 1 96.31 128 TRP B N 1
ATOM 2168 C CA . TRP B 1 128 ? 6.008 -4.984 -7.508 1 96.31 128 TRP B CA 1
ATOM 2169 C C . TRP B 1 128 ? 5.016 -4.023 -8.156 1 96.31 128 TRP B C 1
ATOM 2171 O O . TRP B 1 128 ? 4.203 -4.43 -8.992 1 96.31 128 TRP B O 1
ATOM 2181 N N . GLU B 1 129 ? 5.125 -2.789 -7.809 1 93.62 129 GLU B N 1
ATOM 2182 C CA . GLU B 1 129 ? 4.293 -1.797 -8.477 1 93.62 129 GLU B CA 1
ATOM 2183 C C . GLU B 1 129 ? 4.617 -1.722 -9.969 1 93.62 129 GLU B C 1
ATOM 2185 O O . GLU B 1 129 ? 3.715 -1.67 -10.805 1 93.62 129 GLU B O 1
ATOM 2190 N N . LYS B 1 130 ? 5.898 -1.64 -10.203 1 92.75 130 LYS B N 1
ATOM 2191 C CA . LYS B 1 130 ? 6.332 -1.583 -11.594 1 92.75 130 LYS B CA 1
ATOM 2192 C C . LYS B 1 130 ? 5.891 -2.828 -12.359 1 92.75 130 LYS B C 1
ATOM 2194 O O . LYS B 1 130 ? 5.43 -2.732 -13.5 1 92.75 130 LYS B O 1
ATOM 2199 N N . TRP B 1 131 ? 6.062 -3.926 -11.773 1 96.25 131 TRP B N 1
ATOM 2200 C CA . TRP B 1 131 ? 5.621 -5.176 -12.391 1 96.25 131 TRP B CA 1
ATOM 2201 C C . TRP B 1 131 ? 4.125 -5.148 -12.672 1 96.25 131 TRP B C 1
ATOM 2203 O O . TRP B 1 131 ? 3.682 -5.551 -13.75 1 96.25 131 TRP B O 1
ATOM 2213 N N . ASP B 1 132 ? 3.346 -4.68 -11.672 1 94.31 132 ASP B N 1
ATOM 2214 C CA . ASP B 1 132 ? 1.89 -4.652 -11.766 1 94.31 132 ASP B CA 1
ATOM 2215 C C . ASP B 1 132 ? 1.436 -3.771 -12.93 1 94.31 132 ASP B C 1
ATOM 2217 O O . ASP B 1 132 ? 0.407 -4.039 -13.555 1 94.31 132 ASP B O 1
ATOM 2221 N N . GLU B 1 133 ? 2.205 -2.781 -13.227 1 89.12 133 GLU B N 1
ATOM 2222 C CA . GLU B 1 133 ? 1.893 -1.863 -14.32 1 89.12 133 GLU B CA 1
ATOM 2223 C C . GLU B 1 133 ? 2.252 -2.473 -15.672 1 89.12 133 GLU B C 1
ATOM 2225 O O . GLU B 1 133 ? 1.591 -2.199 -16.672 1 89.12 133 GLU B O 1
ATOM 2230 N N . GLU B 1 134 ? 3.393 -3.166 -15.609 1 89.25 134 GLU B N 1
ATOM 2231 C CA . GLU B 1 134 ? 3.869 -3.84 -16.812 1 89.25 134 GLU B CA 1
ATOM 2232 C C . GLU B 1 134 ? 4.387 -5.238 -16.5 1 89.25 134 GLU B C 1
ATOM 2234 O O . GLU B 1 134 ? 5.598 -5.465 -16.453 1 89.25 134 GLU B O 1
ATOM 2239 N N . PRO B 1 135 ? 3.336 -6.059 -16.375 1 82.12 135 PRO B N 1
ATOM 2240 C CA . PRO B 1 135 ? 3.801 -7.398 -16 1 82.12 135 PRO B CA 1
ATOM 2241 C C . PRO B 1 135 ? 4.754 -7.996 -17.047 1 82.12 135 PRO B C 1
ATOM 2243 O O . PRO B 1 135 ? 4.445 -8.008 -18.234 1 82.12 135 PRO B O 1
ATOM 2246 N N . THR B 1 136 ? 6.016 -7.926 -16.891 1 70.69 136 THR B N 1
ATOM 2247 C CA . THR B 1 136 ? 6.984 -8.5 -17.812 1 70.69 136 THR B CA 1
ATOM 2248 C C . THR B 1 136 ? 7.836 -9.555 -17.125 1 70.69 136 THR B C 1
ATOM 2250 O O . THR B 1 136 ? 8.016 -9.508 -15.898 1 70.69 136 THR B O 1
#

Radius of gyration: 34.14 Å; Cα contacts (8 Å, |Δi|>4): 190; chains: 2; bounding box: 67×70×149 Å

Sequence (272 aa):
MTEEEKNAQAQADKENEENDELKVVVPEANKVTMPAEEVKDQPDYLKVFANFYISEFDGDNLEVINLYDDNHNMVDINGYLLNNIHFPRKKLVDHVLQYHDYNFKNILNVIAEKTGAKPEEMLTYEAWEKWDEEPTMTEEEKNAQAQADKENEENDELKVVVPEANKVTMPAEEVKDQPDYLKVFANFYISEFDGDNLEVINLYDDNHNMVDINGYLLNNIHFPRKKLVDHVLQYHDYNFKNILNVIAEKTGAKPEEMLTYEAWEKWDEEPT